Protein 4XJ6 (pdb70)

Foldseek 3Di:
DWACLLCQDPDPQHPCNLWADDPVLLVVVVVVVVLLVVLLQQLLQQLLVLLCCCVVVVDDLVRQLVSCCVGLLVLDDPVLSSVLSVLSNDQDPQQSVQSNPDTKDKDWFPCSRLPLFTCADDLLAATETEIEIERAHDADPVGGRRFLSNQQSSSVSSQSSVVVVDPQWDWDDDFQFIKIGRNVSRHIYTYWYWYDHNVHDLQRTWTATDDDDDGIDRGDSVLLVVVLVVLCVVLHVLLSSLLSQQVLLQSLVDVDDAQDSQQSSQLLSVQSVPDDDDSSRPLVSNLSCLQCSLVSLQQFAAGSPPSDPDGSHDHNVPDDPVSVVRSVSSNVLNVLSVCLLVPPDLQRSLVSNCSRNPPRNNDSVSIGND

Solvent-accessible surface area: 17268 Å² total; per-residue (Å²): 107,42,31,3,39,61,0,3,56,67,104,164,37,0,0,50,29,68,0,80,20,54,160,99,41,28,58,80,1,102,51,14,40,97,71,4,42,78,48,2,88,67,1,0,103,47,1,32,97,6,0,53,18,12,85,174,108,90,29,83,72,101,39,0,55,82,61,0,50,156,15,14,1,105,63,3,52,84,107,37,42,24,31,0,1,89,44,0,78,114,20,132,88,108,7,10,75,7,0,43,150,30,80,5,112,17,127,11,40,14,13,38,82,19,59,0,15,10,63,33,62,52,124,50,23,31,18,36,0,26,4,0,1,14,0,12,0,30,16,108,166,101,61,5,27,1,40,37,46,4,0,14,13,0,0,10,0,0,0,42,0,2,60,63,84,53,117,21,27,51,31,61,91,74,97,66,7,0,36,0,40,2,110,190,56,119,0,17,0,13,2,8,1,4,0,8,18,68,170,118,90,42,94,33,3,10,18,1,27,28,100,73,144,165,134,37,41,57,33,13,21,112,47,29,30,62,48,0,38,89,0,9,146,124,25,20,56,32,0,66,19,0,2,7,0,0,11,0,2,33,20,17,68,45,106,126,50,28,5,56,33,41,0,2,2,5,0,0,2,55,0,8,72,107,51,116,62,92,15,101,51,15,14,26,3,0,48,44,0,0,142,42,0,7,93,7,0,19,162,18,1,134,13,26,6,139,80,60,157,166,65,49,10,24,40,88,108,107,25,73,110,129,40,61,59,25,0,111,45,0,85,38,1,52,42,34,5,46,43,0,23,131,10,171,47,95,105,68,0,16,135,66,1,16,90,0,0,7,155,23,0,82,51,22,136,12,0,56,87,108

B-factor: mean 32.43, std 11.37, range [16.07, 142.04]

Radius of gyration: 23.49 Å; Cα contacts (8 Å, |Δi|>4): 632; chains: 1; bounding box: 48×55×63 Å

Nearest PDB structures (foldseek):
  4xj6-assembly1_A  TM=1.003E+00  e=3.738E-63  Escherichia coli
  4u0m-assembly1_A  TM=9.717E-01  e=1.106E-44  Vibrio cholerae O1 biovar El Tor str. N16961
  4u0m-assembly2_B  TM=9.708E-01  e=1.159E-44  Vibrio cholerae O1 biovar El Tor str. N16961
  4ty0-assembly2_B  TM=9.798E-01  e=1.308E-43  Vibrio cholerae O1 biovar El Tor str. N16961
  4xj5-assembly1_A  TM=9.800E-01  e=1.659E-43  Vibrio cholerae O1 biovar El Tor str. N16961

Organism: Escherichia coli (NCBI:txid562)

Secondary structure (DSSP, 8-state):
-EE-HHHHH-TTTSHHHHHSPPHHHHHHHHHHHHHHHHHHHHHHHHHHHHHHHHHHTT--HHHHHHHHTTTGGGGS-HHHHHHHHHHHHS--HHHHHHHHH---EEEEEGGGTTT-PPPP-STT--EEEEEEEEEEE-B-SSSBSS-HHHHHHHHHHHHHHHHHHSTTEEEEE-SS-EEEEEGGGTEEEEE-EEEEE----GGG-EEEPSSSS--EEE--HHHHHHHHHHHHHHH-THHHHHHHHHHHHHHHH-SS-SS-HHHHHHHHHHHHHHS---TT-HHHHHHHHHHHHHHHHHH-B--SSTT-SS-SB--GGG--HHHHHHHHHHHHHHHHHHHHHT-SSHHHHHHHHHHHH-S----GGG-EE-

InterPro domains:
  IPR047805 Cyclic GMP-AMP synthase [NF041078] (4-397)
  IPR048445 Cyclic GMP-AMP synthase DncV-like, nucleotidyltransferase domain [PF21654] (105-195)
  IPR048446 Cyclic GMP-AMP synthase, C-terminal domain [PF21713] (272-405)

Structure (mmCIF, N/CA/C/O backbone):
data_4XJ6
#
_entry.id   4XJ6
#
_cell.length_a   136.070
_cell.length_b   46.300
_cell.length_c   62.560
_cell.angle_alpha   90.00
_cell.angle_beta   110.61
_cell.angle_gamma   90.00
#
_symmetry.space_group_name_H-M   'C 1 2 1'
#
loop_
_entity.id
_entity.type
_entity.pdbx_description
1 polymer 'VC0179-like protein'
2 non-polymer 'MAGNESIUM ION'
3 non-polymer "3'-DEOXY-GUANOSINE-5'-TRIPHOSPHATE"
4 water water
#
loop_
_atom_site.group_PDB
_atom_site.id
_atom_site.type_symbol
_atom_site.label_atom_id
_atom_site.label_alt_id
_atom_site.label_comp_id
_atom_site.label_asym_id
_atom_site.label_entity_id
_atom_site.label_seq_id
_atom_site.pdbx_PDB_ins_code
_atom_site.Cartn_x
_atom_site.Cartn_y
_atom_site.Cartn_z
_atom_site.occupancy
_atom_site.B_iso_or_equiv
_atom_site.auth_seq_id
_atom_site.auth_comp_id
_atom_site.auth_asym_id
_atom_site.auth_atom_id
_atom_site.pdbx_PDB_model_num
ATOM 1 N N . PRO A 1 2 ? -11.092 -18.684 0.925 1.00 37.57 2 PRO A N 1
ATOM 2 C CA . PRO A 1 2 ? -10.001 -18.235 1.796 1.00 29.13 2 PRO A CA 1
ATOM 3 C C . PRO A 1 2 ? -10.319 -18.452 3.274 1.00 27.52 2 PRO A C 1
ATOM 4 O O . PRO A 1 2 ? -11.476 -18.671 3.638 1.00 27.12 2 PRO A O 1
ATOM 8 N N . TRP A 1 3 ? -9.294 -18.395 4.117 1.00 26.87 3 TRP A N 1
ATOM 9 C CA . TRP A 1 3 ? -9.466 -18.677 5.538 1.00 30.35 3 TRP A CA 1
ATOM 10 C C . TRP A 1 3 ? -9.792 -17.434 6.355 1.00 30.41 3 TRP A C 1
ATOM 11 O O . TRP A 1 3 ? -9.245 -16.358 6.121 1.00 25.27 3 TRP A O 1
ATOM 22 N N . ASP A 1 4 ? -10.690 -17.600 7.320 1.00 30.29 4 ASP A N 1
ATOM 23 C CA . ASP A 1 4 ? -11.005 -16.549 8.279 1.00 31.05 4 ASP A CA 1
ATOM 24 C C . ASP A 1 4 ? -10.178 -16.770 9.542 1.00 31.79 4 ASP A C 1
ATOM 25 O O . ASP A 1 4 ? -10.002 -17.905 9.984 1.00 34.04 4 ASP A O 1
ATOM 30 N N . PHE A 1 5 ? -9.661 -15.685 10.111 1.00 27.15 5 PHE A N 1
ATOM 31 C CA . PHE A 1 5 ? -8.767 -15.783 11.262 1.00 27.43 5 PHE A CA 1
ATOM 32 C C . PHE A 1 5 ? -9.331 -15.115 12.516 1.00 26.09 5 PHE A C 1
ATOM 33 O O . PHE A 1 5 ? -8.603 -14.899 13.484 1.00 25.65 5 PHE A O 1
ATOM 41 N N . ASN A 1 6 ? -10.623 -14.798 12.501 1.00 22.17 6 ASN A N 1
ATOM 42 C CA . ASN A 1 6 ? -11.263 -14.121 13.628 1.00 23.16 6 ASN A CA 1
ATOM 43 C C . ASN A 1 6 ? -11.159 -14.896 14.942 1.00 22.18 6 ASN A C 1
ATOM 44 O O . ASN A 1 6 ? -10.990 -14.304 16.011 1.00 22.69 6 ASN A O 1
ATOM 49 N N . ASN A 1 7 ? -11.259 -16.218 14.858 1.00 25.33 7 ASN A N 1
ATOM 50 C CA . ASN A 1 7 ? -11.117 -17.067 16.037 1.00 30.33 7 ASN A CA 1
ATOM 51 C C . ASN A 1 7 ? -9.653 -17.301 16.399 1.00 30.36 7 ASN A C 1
ATOM 52 O O . ASN A 1 7 ? -9.322 -17.475 17.571 1.00 32.97 7 ASN A O 1
ATOM 57 N N . TYR A 1 8 ? -8.785 -17.310 15.391 1.00 29.20 8 TYR A N 1
ATOM 58 C CA . TYR A 1 8 ? -7.346 -17.356 15.621 1.00 24.84 8 TYR A CA 1
ATOM 59 C C . TYR A 1 8 ? -6.950 -16.186 16.508 1.00 21.98 8 TYR A C 1
ATOM 60 O O . TYR A 1 8 ? -6.161 -16.332 17.440 1.00 28.70 8 TYR A O 1
ATOM 69 N N . TYR A 1 9 ? -7.528 -15.026 16.216 1.00 21.16 9 TYR A N 1
ATOM 70 C CA . TYR A 1 9 ? -7.200 -13.794 16.922 1.00 22.80 9 TYR A CA 1
ATOM 71 C C . TYR A 1 9 ? -7.828 -13.695 18.314 1.00 26.47 9 TYR A C 1
ATOM 72 O O . TYR A 1 9 ? -7.154 -13.326 19.279 1.00 28.25 9 TYR A O 1
ATOM 81 N N . SER A 1 10 ? -9.112 -14.024 18.419 1.00 27.22 10 SER A N 1
ATOM 82 C CA . SER A 1 10 ? -9.899 -13.613 19.579 1.00 28.97 10 SER A CA 1
ATOM 83 C C . SER A 1 10 ? -10.542 -14.725 20.409 1.00 31.41 10 SER A C 1
ATOM 84 O O . SER A 1 10 ? -11.242 -14.429 21.377 1.00 35.17 10 SER A O 1
ATOM 87 N N . HIS A 1 11 ? -10.327 -15.986 20.047 1.00 33.31 11 HIS A N 1
ATOM 88 C CA . HIS A 1 11 ? -10.957 -17.077 20.789 1.00 39.66 11 HIS A CA 1
ATOM 89 C C . HIS A 1 11 ? -10.409 -17.148 22.211 1.00 46.71 11 HIS A C 1
ATOM 90 O O . HIS A 1 11 ? -9.212 -16.972 22.429 1.00 47.19 11 HIS A O 1
ATOM 97 N N . ASN A 1 12 ? -11.288 -17.392 23.177 1.00 51.41 12 ASN A N 1
ATOM 98 C CA . ASN A 1 12 ? -10.871 -17.459 24.571 1.00 56.28 12 ASN A CA 1
ATOM 99 C C . ASN A 1 12 ? -9.912 -18.617 24.834 1.00 54.55 12 ASN A C 1
ATOM 100 O O . ASN A 1 12 ? -9.991 -19.662 24.188 1.00 57.78 12 ASN A O 1
ATOM 105 N N . MET A 1 13 ? -8.990 -18.395 25.767 1.00 49.12 13 MET A N 1
ATOM 106 C CA . MET A 1 13 ? -8.025 -19.400 26.225 1.00 48.59 13 MET A CA 1
ATOM 107 C C . MET A 1 13 ? -7.013 -19.860 25.167 1.00 42.93 13 MET A C 1
ATOM 108 O O . MET A 1 13 ? -5.828 -19.992 25.474 1.00 48.17 13 MET A O 1
ATOM 113 N N . ASP A 1 14 ? -7.453 -20.100 23.935 1.00 31.11 14 ASP A N 1
ATOM 114 C CA . ASP A 1 14 ? -6.537 -20.618 22.918 1.00 33.19 14 ASP A CA 1
ATOM 115 C C . ASP A 1 14 ? -6.256 -19.652 21.765 1.00 28.42 14 ASP A C 1
ATOM 116 O O . ASP A 1 14 ? -5.377 -19.909 20.942 1.00 31.42 14 ASP A O 1
ATOM 121 N N . GLY A 1 15 ? -6.994 -18.548 21.704 1.00 24.71 15 GLY A N 1
ATOM 122 C CA . GLY A 1 15 ? -6.768 -17.544 20.677 1.00 25.73 15 GLY A CA 1
ATOM 123 C C . GLY A 1 15 ? -5.576 -16.655 20.985 1.00 27.40 15 GLY A C 1
ATOM 124 O O . GLY A 1 15 ? -4.967 -16.770 22.048 1.00 26.94 15 GLY A O 1
ATOM 125 N N . LEU A 1 16 ? -5.248 -15.758 20.059 1.00 27.10 16 LEU A N 1
ATOM 126 C CA . LEU A 1 16 ? -4.062 -14.914 20.191 1.00 23.70 16 LEU A CA 1
ATOM 127 C C . LEU A 1 16 ? -4.162 -13.927 21.354 1.00 21.64 16 LEU A C 1
ATOM 128 O O . LEU A 1 16 ? -3.182 -13.696 22.063 1.00 23.16 16 LEU A O 1
ATOM 133 N N . ILE A 1 17 ? -5.345 -13.352 21.550 1.00 22.66 17 ILE A N 1
ATOM 134 C CA . ILE A 1 17 ? -5.562 -12.415 22.646 1.00 24.62 17 ILE A CA 1
ATOM 135 C C . ILE A 1 17 ? -5.357 -13.112 23.992 1.00 28.07 17 ILE A C 1
ATOM 136 O O . ILE A 1 17 ? -4.874 -12.511 24.952 1.00 29.75 17 ILE A O 1
ATOM 141 N N . SER A 1 18 ? -5.700 -14.392 24.047 1.00 27.39 18 SER A N 1
ATOM 142 C CA . SER A 1 18 ? -5.537 -15.171 25.263 1.00 27.78 18 SER A CA 1
ATOM 143 C C . SER A 1 18 ? -4.069 -15.475 25.533 1.00 27.11 18 SER A C 1
ATOM 144 O O . SER A 1 18 ? -3.646 -15.566 26.686 1.00 29.21 18 SER A O 1
ATOM 147 N N . LYS A 1 19 ? -3.299 -15.636 24.462 1.00 24.42 19 LYS A N 1
ATOM 148 C CA . LYS A 1 19 ? -1.868 -15.879 24.578 1.00 20.00 19 LYS A CA 1
ATOM 149 C C . LYS A 1 19 ? -1.133 -14.607 24.976 1.00 19.03 19 LYS A C 1
ATOM 150 O O . LYS A 1 19 ? -0.064 -14.661 25.579 1.00 31.06 19 LYS A O 1
ATOM 156 N N . LEU A 1 20 ? -1.712 -13.462 24.630 1.00 20.32 20 LEU A N 1
ATOM 157 C CA . LEU A 1 20 ? -1.073 -12.177 24.883 1.00 24.46 20 LEU A CA 1
ATOM 158 C C . LEU A 1 20 ? -1.450 -11.596 26.243 1.00 27.58 20 LEU A C 1
ATOM 159 O O . LEU A 1 20 ? -0.581 -11.166 27.003 1.00 27.47 20 LEU A O 1
ATOM 164 N N . LYS A 1 21 ? -2.744 -11.576 26.545 1.00 29.56 21 LYS A N 1
ATOM 165 C CA . LYS A 1 21 ? -3.220 -10.917 27.752 1.00 26.75 21 LYS A CA 1
ATOM 166 C C . LYS A 1 21 ? -2.909 -11.714 29.014 1.00 26.50 21 LYS A C 1
ATOM 167 O O . LYS A 1 21 ? -3.037 -12.938 29.046 1.00 25.85 21 LYS A O 1
ATOM 173 N N . LEU A 1 22 ? -2.507 -10.996 30.057 1.00 24.93 22 LEU A N 1
ATOM 174 C CA . LEU A 1 22 ? -2.194 -11.592 31.350 1.00 26.25 22 LEU A CA 1
ATOM 175 C C . LEU A 1 22 ? -3.462 -11.976 32.104 1.00 28.67 22 LEU A C 1
ATOM 176 O O . LEU A 1 22 ? -4.497 -11.326 31.966 1.00 25.13 22 LEU A O 1
ATOM 181 N N . SER A 1 23 ? -3.380 -13.034 32.903 1.00 24.29 23 SER A N 1
ATOM 182 C CA . SER A 1 23 ? -4.481 -13.391 33.786 1.00 29.75 23 SER A CA 1
ATOM 183 C C . SER A 1 23 ? -4.421 -12.519 35.036 1.00 32.48 23 SER A C 1
ATOM 184 O O . SER A 1 23 ? -3.453 -11.781 35.236 1.00 29.26 23 SER A O 1
ATOM 187 N N . LYS A 1 24 ? -5.450 -12.600 35.874 1.00 31.36 24 LYS A N 1
ATOM 188 C CA . LYS A 1 24 ? -5.476 -11.813 37.102 1.00 34.27 24 LYS A CA 1
ATOM 189 C C . LYS A 1 24 ? -4.327 -12.215 38.016 1.00 35.82 24 LYS A C 1
ATOM 190 O O . LYS A 1 24 ? -3.743 -11.373 38.695 1.00 36.50 24 LYS A O 1
ATOM 196 N N . THR A 1 25 ? -4.010 -13.507 38.026 1.00 33.81 25 THR A N 1
ATOM 197 C CA . THR A 1 25 ? -2.905 -14.027 38.823 1.00 34.06 25 THR A CA 1
ATOM 198 C C . THR A 1 25 ? -1.582 -13.388 38.421 1.00 31.95 25 THR A C 1
ATOM 199 O O . THR A 1 25 ? -0.812 -12.939 39.268 1.00 33.80 25 THR A O 1
ATOM 203 N N . GLU A 1 26 ? -1.331 -13.355 37.117 1.00 33.95 26 GLU A N 1
ATOM 204 C CA . GLU A 1 26 ? -0.111 -12.770 36.572 1.00 33.68 26 GLU A CA 1
ATOM 205 C C . GLU A 1 26 ? -0.036 -11.273 36.845 1.00 35.28 26 GLU A C 1
ATOM 206 O O . GLU A 1 26 ? 1.024 -10.746 37.184 1.00 35.01 26 GLU A O 1
ATOM 212 N N . SER A 1 27 ? -1.167 -10.592 36.690 1.00 34.82 27 SER A N 1
ATOM 213 C CA . SER A 1 27 ? -1.236 -9.161 36.948 1.00 34.57 27 SER A CA 1
ATOM 214 C C . SER A 1 27 ? -0.932 -8.863 38.412 1.00 31.10 27 SER A C 1
ATOM 215 O O . SER A 1 27 ? -0.173 -7.941 38.719 1.00 24.46 27 SER A O 1
ATOM 218 N N . ASP A 1 28 ? -1.522 -9.652 39.307 1.00 27.66 28 ASP A N 1
ATOM 219 C CA . ASP A 1 28 ? -1.286 -9.504 40.740 1.00 29.31 28 ASP A CA 1
ATOM 220 C C . ASP A 1 28 ? 0.182 -9.706 41.080 1.00 28.43 28 ASP A C 1
ATOM 221 O O . ASP A 1 28 ? 0.698 -9.101 42.019 1.00 33.11 28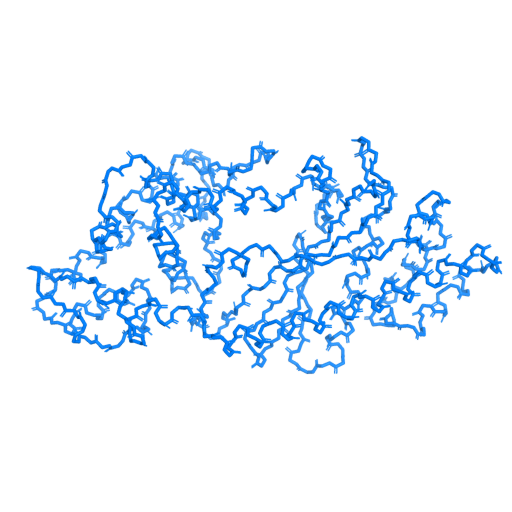 ASP A O 1
ATOM 226 N N . LYS A 1 29 ? 0.848 -10.568 40.319 1.00 32.42 29 LYS A N 1
ATOM 227 C CA . LYS A 1 29 ? 2.271 -10.798 40.514 1.00 33.76 29 LYS A CA 1
ATOM 228 C C . LYS A 1 29 ? 3.067 -9.548 40.158 1.00 32.07 29 LYS A C 1
ATOM 229 O O . LYS A 1 29 ? 3.985 -9.161 40.882 1.00 30.27 29 LYS A O 1
ATOM 235 N N . LEU A 1 30 ? 2.705 -8.915 39.045 1.00 32.03 30 LEU A N 1
ATOM 236 C CA . LEU A 1 30 ? 3.369 -7.691 38.612 1.00 33.37 30 LEU A CA 1
ATOM 237 C C . LEU A 1 30 ? 3.135 -6.554 39.596 1.00 28.92 30 LEU A C 1
ATOM 238 O O . LEU A 1 30 ? 4.026 -5.741 39.841 1.00 30.51 30 LEU A O 1
ATOM 243 N N . LYS A 1 31 ? 1.929 -6.501 40.151 1.00 26.40 31 LYS A N 1
ATOM 244 C CA . LYS A 1 31 ? 1.592 -5.501 41.158 1.00 27.73 31 LYS A CA 1
ATOM 245 C C . LYS A 1 31 ? 2.441 -5.693 42.408 1.00 30.39 31 LYS A C 1
ATOM 246 O O . LYS A 1 31 ? 2.929 -4.724 42.994 1.00 26.64 31 LYS A O 1
ATOM 252 N N . ALA A 1 32 ? 2.608 -6.950 42.808 1.00 28.97 32 ALA A N 1
ATOM 253 C CA . ALA A 1 32 ? 3.413 -7.294 43.973 1.00 32.18 32 ALA A CA 1
ATOM 254 C C . ALA A 1 32 ? 4.872 -6.920 43.746 1.00 32.13 32 ALA A C 1
ATOM 255 O O . ALA A 1 32 ? 5.540 -6.417 44.645 1.00 36.83 32 ALA A O 1
ATOM 257 N N . LEU A 1 33 ? 5.354 -7.163 42.532 1.00 24.01 33 LEU A N 1
ATOM 258 C CA . LEU A 1 33 ? 6.712 -6.789 42.154 1.00 28.96 33 LEU A CA 1
ATOM 259 C C . LEU A 1 33 ? 6.874 -5.270 42.163 1.00 33.23 33 LEU A C 1
ATOM 260 O O . LEU A 1 33 ? 7.890 -4.745 42.627 1.00 30.79 33 LEU A O 1
ATOM 265 N N . ARG A 1 34 ? 5.865 -4.572 41.649 1.00 35.58 34 ARG A N 1
ATOM 266 C CA . ARG A 1 34 ? 5.861 -3.114 41.624 1.00 31.04 34 ARG A CA 1
ATOM 267 C C . ARG A 1 34 ? 5.860 -2.545 43.037 1.00 30.06 34 ARG A C 1
ATOM 268 O O . ARG A 1 34 ? 6.524 -1.546 43.316 1.00 32.20 34 ARG A O 1
ATOM 276 N N . GLN A 1 35 ? 5.113 -3.194 43.925 1.00 25.68 35 GLN A N 1
ATOM 277 C CA . GLN A 1 35 ? 4.994 -2.741 45.304 1.00 28.12 35 GLN A CA 1
ATOM 278 C C . GLN A 1 35 ? 6.330 -2.817 46.032 1.00 28.01 35 GLN A C 1
ATOM 279 O O . GLN A 1 35 ? 6.652 -1.950 46.844 1.00 27.39 35 GLN A O 1
ATOM 285 N N . ILE A 1 36 ? 7.098 -3.862 45.742 1.00 27.34 36 ILE A N 1
ATOM 286 C CA . ILE A 1 36 ? 8.436 -4.018 46.302 1.00 26.91 36 ILE A CA 1
ATOM 287 C C . ILE A 1 36 ? 9.331 -2.826 45.957 1.00 26.98 36 ILE A C 1
ATOM 288 O O . ILE A 1 36 ? 10.059 -2.312 46.807 1.00 26.50 36 ILE A O 1
ATOM 293 N N . VAL A 1 37 ? 9.262 -2.386 44.705 1.00 29.00 37 VAL A N 1
ATOM 294 C CA . VAL A 1 37 ? 10.069 -1.266 44.234 1.00 25.24 37 VAL A CA 1
ATOM 295 C C . VAL A 1 37 ? 9.584 0.051 44.827 1.00 25.14 37 VAL A C 1
ATOM 296 O O . VAL A 1 37 ? 10.385 0.913 45.191 1.00 26.20 37 VAL A O 1
ATOM 300 N N . ARG A 1 38 ? 8.266 0.194 44.934 1.00 26.01 38 ARG A N 1
ATOM 301 C CA . ARG A 1 38 ? 7.667 1.399 45.498 1.00 28.64 38 ARG A CA 1
ATOM 302 C C . ARG A 1 38 ? 8.052 1.575 46.964 1.00 29.41 38 ARG A C 1
ATOM 303 O O . ARG A 1 38 ? 8.458 2.662 47.382 1.00 28.03 38 ARG A O 1
ATOM 311 N N . GLU A 1 39 ? 7.924 0.500 47.736 1.00 28.85 39 GLU A N 1
ATOM 312 C CA . GLU A 1 39 ? 8.223 0.532 49.164 1.00 32.07 39 GLU A CA 1
ATOM 313 C C . GLU A 1 39 ? 9.692 0.833 49.430 1.00 24.60 39 GLU A C 1
ATOM 314 O O . GLU A 1 39 ? 10.027 1.550 50.371 1.00 29.00 39 GLU A O 1
ATOM 320 N N . ARG A 1 40 ? 10.564 0.286 48.591 1.00 24.18 40 ARG A N 1
ATOM 321 C CA . ARG A 1 40 ? 11.996 0.523 48.719 1.00 25.99 40 ARG A CA 1
ATOM 322 C C . ARG A 1 40 ? 12.349 1.974 48.400 1.00 29.99 40 ARG A C 1
ATOM 323 O O . ARG A 1 40 ? 13.164 2.589 49.087 1.00 29.02 40 ARG A O 1
ATOM 331 N N . THR A 1 41 ? 11.731 2.518 47.357 1.00 31.97 41 THR A N 1
ATOM 332 C CA . THR A 1 41 ? 11.953 3.909 46.980 1.00 19.86 41 THR A CA 1
ATOM 333 C C . THR A 1 41 ? 11.414 4.852 48.047 1.00 21.23 41 THR A C 1
ATOM 334 O O . THR A 1 41 ? 11.999 5.898 48.319 1.00 30.14 41 THR A O 1
ATOM 338 N N . ARG A 1 42 ? 10.293 4.472 48.652 1.00 23.36 42 ARG A N 1
ATOM 339 C CA . ARG A 1 42 ? 9.747 5.220 49.778 1.00 29.82 42 ARG A CA 1
ATOM 340 C C . ARG A 1 42 ? 10.748 5.257 50.925 1.00 32.61 42 ARG A C 1
ATOM 341 O O . ARG A 1 42 ? 11.011 6.313 51.503 1.00 35.99 42 ARG A O 1
ATOM 349 N N . ASP A 1 43 ? 11.297 4.090 51.248 1.00 29.08 43 ASP A N 1
ATOM 350 C CA . ASP A 1 43 ? 12.316 3.966 52.282 1.00 28.27 43 ASP A CA 1
ATOM 351 C C . ASP A 1 43 ? 13.522 4.855 51.997 1.00 30.22 43 ASP A C 1
ATOM 352 O O . ASP A 1 43 ? 13.963 5.611 52.862 1.00 31.78 43 ASP A O 1
ATOM 357 N N . VAL A 1 44 ? 14.047 4.757 50.779 1.00 27.65 44 VAL A N 1
ATOM 358 C CA . VAL A 1 44 ? 15.216 5.532 50.369 1.00 24.54 44 VAL A CA 1
ATOM 359 C C . VAL A 1 44 ? 14.971 7.031 50.514 1.00 23.72 44 VAL A C 1
ATOM 360 O O . VAL A 1 44 ? 15.800 7.760 51.062 1.00 25.12 44 VAL A O 1
ATOM 364 N N . PHE A 1 45 ? 13.822 7.483 50.024 1.00 21.61 45 PHE A N 1
ATOM 365 C CA . PHE A 1 45 ? 13.442 8.885 50.131 1.00 36.47 45 PHE A CA 1
ATOM 366 C C . PHE A 1 45 ? 13.298 9.305 51.590 1.00 31.49 45 PHE A C 1
ATOM 367 O O . PHE A 1 45 ? 13.709 10.401 51.964 1.00 28.29 45 PHE A O 1
ATOM 375 N N . GLN A 1 46 ? 12.719 8.430 52.410 1.00 25.10 46 GLN A N 1
ATOM 376 C CA . GLN A 1 46 ? 12.568 8.703 53.836 1.00 36.30 46 GLN A CA 1
ATOM 377 C C . GLN A 1 46 ? 13.924 8.811 54.523 1.00 31.26 46 GLN A C 1
ATOM 378 O O . GLN A 1 46 ? 14.161 9.728 55.311 1.00 31.05 46 GLN A O 1
ATOM 384 N N . GLU A 1 47 ? 14.807 7.863 54.220 1.00 28.41 47 GLU A N 1
ATOM 385 C CA . GLU A 1 47 ? 16.157 7.856 54.774 1.00 26.03 47 GLU A CA 1
ATOM 386 C C . GLU A 1 47 ? 16.916 9.115 54.377 1.00 24.95 47 GLU A C 1
ATOM 387 O O . GLU A 1 47 ? 17.626 9.708 55.190 1.00 24.91 47 GLU A O 1
ATOM 393 N N . ALA A 1 48 ? 16.756 9.518 53.120 1.00 23.37 48 ALA A N 1
ATOM 394 C CA . ALA A 1 48 ? 17.402 10.720 52.611 1.00 25.06 48 ALA A CA 1
ATOM 395 C C . ALA A 1 48 ? 16.818 11.969 53.261 1.00 27.22 48 ALA A C 1
ATOM 396 O O . ALA A 1 48 ? 17.548 12.901 53.597 1.00 29.45 48 ALA A O 1
ATOM 398 N N . ARG A 1 49 ? 15.499 11.974 53.439 1.00 26.97 49 ARG A N 1
ATOM 399 C CA . ARG A 1 49 ? 14.803 13.098 54.060 1.00 32.26 49 ARG A CA 1
ATOM 400 C C . ARG A 1 49 ? 15.264 13.311 55.494 1.00 31.57 49 ARG A C 1
ATOM 401 O O . ARG A 1 49 ? 15.468 14.446 55.924 1.00 31.15 49 ARG A O 1
ATOM 409 N N . GLN A 1 50 ? 15.429 12.213 56.223 1.00 33.26 50 GLN A N 1
ATOM 410 C CA . GLN A 1 50 ? 15.885 12.263 57.607 1.00 35.84 50 GLN A CA 1
ATOM 411 C C . GLN A 1 50 ? 17.253 12.927 57.720 1.00 33.09 50 GLN A C 1
ATOM 412 O O . GLN A 1 50 ? 17.477 13.762 58.596 1.00 38.21 50 GLN A O 1
ATOM 418 N N . VAL A 1 51 ? 18.162 12.548 56.827 1.00 26.17 51 VAL A N 1
ATOM 419 C CA . VAL A 1 51 ? 19.498 13.128 56.800 1.00 25.34 51 VAL A CA 1
ATOM 420 C C . VAL A 1 51 ? 19.408 14.589 56.366 1.00 31.87 51 VAL A C 1
ATOM 421 O O . VAL A 1 51 ? 20.114 15.445 56.898 1.00 34.10 51 VAL A O 1
ATOM 425 N N . ALA A 1 52 ? 18.517 14.865 55.417 1.00 30.22 52 ALA A N 1
ATOM 426 C CA . ALA A 1 52 ? 18.261 16.228 54.964 1.00 30.46 52 ALA A CA 1
ATOM 427 C C . ALA A 1 52 ? 17.775 17.097 56.120 1.00 31.44 52 ALA A C 1
ATOM 428 O O . ALA A 1 52 ? 18.112 18.276 56.207 1.00 34.02 52 ALA A O 1
ATOM 430 N N . ILE A 1 53 ? 16.981 16.503 57.006 1.00 31.70 53 ILE A N 1
ATOM 431 C CA . ILE A 1 53 ? 16.534 17.191 58.210 1.00 36.72 53 ILE A CA 1
ATOM 432 C C . ILE A 1 53 ? 17.718 17.473 59.125 1.00 36.44 53 ILE A C 1
ATOM 433 O O . ILE A 1 53 ? 17.947 18.612 59.528 1.00 36.96 53 ILE A O 1
ATOM 438 N N . ASP A 1 54 ? 18.474 16.422 59.430 1.00 36.52 54 ASP A N 1
ATOM 439 C CA . ASP A 1 54 ? 19.594 16.501 60.363 1.00 35.29 54 ASP A CA 1
ATOM 440 C C . ASP A 1 54 ? 20.671 17.494 59.930 1.00 40.00 54 ASP A C 1
ATOM 441 O O . ASP A 1 54 ? 21.368 18.057 60.776 1.00 44.72 54 ASP A O 1
ATOM 446 N N . VAL A 1 55 ? 20.807 17.698 58.620 1.00 35.00 55 VAL A N 1
ATOM 447 C CA . VAL A 1 55 ? 21.796 18.626 58.075 1.00 35.97 55 VAL A CA 1
ATOM 448 C C . VAL A 1 55 ? 21.634 20.026 58.655 1.00 39.80 55 VAL A C 1
ATOM 449 O O . VAL A 1 55 ? 22.560 20.565 59.257 1.00 41.37 55 VAL A O 1
ATOM 453 N N . ARG A 1 56 ? 20.451 20.607 58.482 1.00 46.05 56 ARG A N 1
ATOM 454 C CA . ARG A 1 56 ? 20.202 21.957 58.967 1.00 53.13 56 ARG A CA 1
ATOM 455 C C . ARG A 1 56 ? 19.855 21.943 60.450 1.00 58.06 56 ARG A C 1
ATOM 456 O O . ARG A 1 56 ? 20.059 22.931 61.154 1.00 62.90 56 ARG A O 1
ATOM 464 N N . ARG A 1 57 ? 19.337 20.816 60.921 1.00 57.22 57 ARG A N 1
ATOM 465 C CA . ARG A 1 57 ? 18.934 20.695 62.314 1.00 57.42 57 ARG A CA 1
ATOM 466 C C . ARG A 1 57 ? 20.146 20.605 63.235 1.00 59.00 57 ARG A C 1
ATOM 467 O O . ARG A 1 57 ? 20.224 21.310 64.240 1.00 64.28 57 ARG A O 1
ATOM 475 N N . GLN A 1 58 ? 21.097 19.746 62.882 1.00 54.66 58 GLN A N 1
ATOM 476 C CA . GLN A 1 58 ? 22.235 19.472 63.753 1.00 48.14 58 GLN A CA 1
ATOM 477 C C . GLN A 1 58 ? 23.546 20.065 63.235 1.00 47.11 58 GLN A C 1
ATOM 478 O O . GLN A 1 58 ? 24.620 19.736 63.742 1.00 48.77 58 GLN A O 1
ATOM 484 N N . ALA A 1 59 ? 23.449 20.937 62.232 1.00 49.44 59 ALA A N 1
ATOM 485 C CA . ALA A 1 59 ? 24.609 21.628 61.660 1.00 48.93 59 ALA A CA 1
ATOM 486 C C . ALA A 1 59 ? 25.721 20.655 61.270 1.00 49.10 59 ALA A C 1
ATOM 487 O O . ALA A 1 59 ? 26.896 20.890 61.559 1.00 47.64 59 ALA A O 1
ATOM 489 N N . LEU A 1 60 ? 25.334 19.570 60.607 1.00 48.46 60 LEU A N 1
ATOM 490 C CA . LEU A 1 60 ? 26.251 18.486 60.275 1.00 42.37 60 LEU A CA 1
ATOM 491 C C . LEU A 1 60 ? 27.365 18.915 59.333 1.00 39.57 60 LEU A C 1
ATOM 492 O O . LEU A 1 60 ? 27.193 19.821 58.519 1.00 37.85 60 LEU A O 1
ATOM 497 N N . THR A 1 61 ? 28.508 18.249 59.452 1.00 36.71 61 THR A N 1
ATOM 498 C CA . THR A 1 61 ? 29.582 18.392 58.481 1.00 33.96 61 THR A CA 1
ATOM 499 C C . THR A 1 61 ? 29.245 17.546 57.261 1.00 31.33 61 THR A C 1
ATOM 500 O O . THR A 1 61 ? 28.338 16.713 57.312 1.00 29.47 61 THR A O 1
ATOM 504 N N . LEU A 1 62 ? 29.965 17.762 56.166 1.00 31.57 62 LEU A N 1
ATOM 505 C CA . LEU A 1 62 ? 29.766 16.966 54.963 1.00 29.30 62 LEU A CA 1
ATOM 506 C C . LEU A 1 62 ? 30.111 15.510 55.238 1.00 30.54 62 LEU A C 1
ATOM 507 O O . LEU A 1 62 ? 29.436 14.597 54.760 1.00 34.08 62 LEU A O 1
ATOM 512 N N . GLU A 1 63 ? 31.164 15.306 56.022 1.00 27.81 63 GLU A N 1
ATOM 513 C CA . GLU A 1 63 ? 31.598 13.967 56.397 1.00 29.70 63 GLU A CA 1
ATOM 514 C C . GLU A 1 63 ? 30.535 13.253 57.221 1.00 29.31 63 GLU A C 1
ATOM 515 O O . GLU A 1 63 ? 30.274 12.072 57.010 1.00 34.93 63 GLU A O 1
ATOM 521 N N . SER A 1 64 ? 29.921 13.977 58.153 1.00 28.19 64 SER A N 1
ATOM 522 C CA . SER A 1 64 ? 28.858 13.417 58.982 1.00 29.95 64 SER A CA 1
ATOM 523 C C . SER A 1 64 ? 27.659 13.013 58.126 1.00 27.55 64 SER A C 1
ATOM 524 O O . SER A 1 64 ? 26.972 12.036 58.425 1.00 26.25 64 SER A O 1
ATOM 527 N N . VAL A 1 65 ? 27.424 13.767 57.055 1.00 27.51 65 VAL A N 1
ATOM 528 C CA . VAL A 1 65 ? 26.355 13.459 56.110 1.00 28.00 65 VAL A CA 1
ATOM 529 C C . VAL A 1 65 ? 26.636 12.154 55.369 1.00 27.21 65 VAL A C 1
ATOM 530 O O . VAL A 1 65 ? 25.767 11.287 55.274 1.00 24.69 65 VAL A O 1
ATOM 534 N N . ARG A 1 66 ? 27.854 12.023 54.851 1.00 30.55 66 ARG A N 1
ATOM 535 C CA . ARG A 1 66 ? 28.243 10.843 54.086 1.00 36.54 66 ARG A CA 1
ATOM 536 C C . ARG A 1 66 ? 28.192 9.583 54.944 1.00 33.95 66 ARG A C 1
ATOM 537 O O . ARG A 1 66 ? 27.767 8.522 54.481 1.00 30.28 66 ARG A O 1
ATOM 545 N N . LEU A 1 67 ? 28.627 9.709 56.194 1.00 34.36 67 LEU A N 1
ATOM 546 C CA . LEU A 1 67 ? 28.667 8.582 57.117 1.00 33.83 67 LEU A CA 1
ATOM 547 C C . LEU A 1 67 ? 27.262 8.136 57.512 1.00 32.81 67 LEU A C 1
ATOM 548 O O . LEU A 1 67 ? 27.021 6.949 57.728 1.00 35.18 67 LEU A O 1
ATOM 553 N N . LYS A 1 68 ? 26.341 9.089 57.610 1.00 31.65 68 LYS A N 1
ATOM 554 C CA . LYS A 1 68 ? 24.940 8.772 57.870 1.00 33.34 68 LYS A CA 1
ATOM 555 C C . LYS A 1 68 ? 24.316 8.048 56.683 1.00 32.75 68 LYS A C 1
ATOM 556 O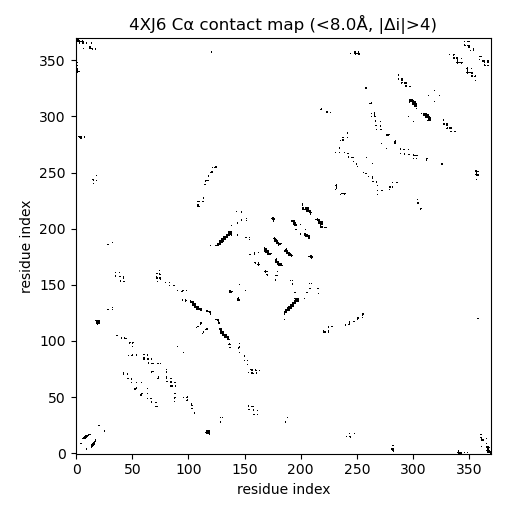 O . LYS A 1 68 ? 23.583 7.072 56.851 1.00 32.47 68 LYS A O 1
ATOM 562 N N . LEU A 1 69 ? 24.611 8.538 55.483 1.00 33.02 69 LEU A N 1
ATOM 563 C CA . LEU A 1 69 ? 24.089 7.947 54.256 1.00 30.38 69 LEU A CA 1
ATOM 564 C C . LEU A 1 69 ? 24.618 6.528 54.055 1.00 34.25 69 LEU A C 1
ATOM 565 O O . LEU A 1 69 ? 23.946 5.683 53.462 1.00 31.87 69 LEU A O 1
ATOM 570 N N . GLU A 1 70 ? 25.820 6.269 54.563 1.00 38.86 70 GLU A N 1
ATOM 571 C CA . GLU A 1 70 ? 26.424 4.944 54.466 1.00 42.68 70 GLU A CA 1
ATOM 572 C C . GLU A 1 70 ? 25.905 4.012 55.554 1.00 40.60 70 GLU A C 1
ATOM 573 O O . GLU A 1 70 ? 26.463 2.941 55.786 1.00 51.89 70 GLU A O 1
ATOM 579 N N . LYS A 1 71 ? 24.844 4.436 56.231 1.00 34.99 71 LYS A N 1
ATOM 580 C CA . LYS A 1 71 ? 24.115 3.567 57.143 1.00 34.64 71 LYS A CA 1
ATOM 581 C C . LYS A 1 71 ? 22.751 3.260 56.544 1.00 31.74 71 LYS A C 1
ATOM 582 O O . LYS A 1 71 ? 21.969 2.491 57.104 1.00 32.15 71 LYS A O 1
ATOM 588 N N . THR A 1 72 ? 22.479 3.870 55.394 1.00 32.38 72 THR A N 1
ATOM 589 C CA . THR A 1 72 ? 21.217 3.679 54.693 1.00 29.82 72 THR A CA 1
ATOM 590 C C . THR A 1 72 ? 21.413 2.865 53.415 1.00 29.83 72 THR A C 1
ATOM 591 O O . THR A 1 72 ? 22.467 2.266 53.206 1.00 30.14 72 THR A O 1
ATOM 595 N N . ASN A 1 73 ? 20.395 2.856 52.557 1.00 22.26 73 ASN A N 1
ATOM 596 C CA . ASN A 1 73 ? 20.466 2.135 51.288 1.00 26.68 73 ASN A CA 1
ATOM 597 C C . ASN A 1 73 ? 21.464 2.757 50.317 1.00 27.45 73 ASN A C 1
ATOM 598 O O . ASN A 1 73 ? 21.835 2.139 49.319 1.00 23.49 73 ASN A O 1
ATOM 603 N N . VAL A 1 74 ? 21.887 3.983 50.615 1.00 26.91 74 VAL A N 1
ATOM 604 C CA . VAL A 1 74 ? 22.877 4.697 49.811 1.00 26.74 74 VAL A CA 1
ATOM 605 C C . VAL A 1 74 ? 24.209 3.941 49.809 1.00 25.36 74 VAL A C 1
ATOM 606 O O . VAL A 1 74 ? 25.060 4.161 48.949 1.00 29.50 74 VAL A O 1
ATOM 610 N N . ARG A 1 75 ? 24.366 3.040 50.777 1.00 24.60 75 ARG A N 1
ATOM 611 C CA . ARG A 1 75 ? 25.482 2.093 50.821 1.00 32.84 75 ARG A CA 1
ATOM 612 C C . ARG A 1 75 ? 25.804 1.463 49.466 1.00 30.58 75 ARG A C 1
ATOM 613 O O . ARG A 1 75 ? 26.967 1.231 49.142 1.00 32.87 75 ARG A O 1
ATOM 621 N N . TYR A 1 76 ? 24.762 1.191 48.6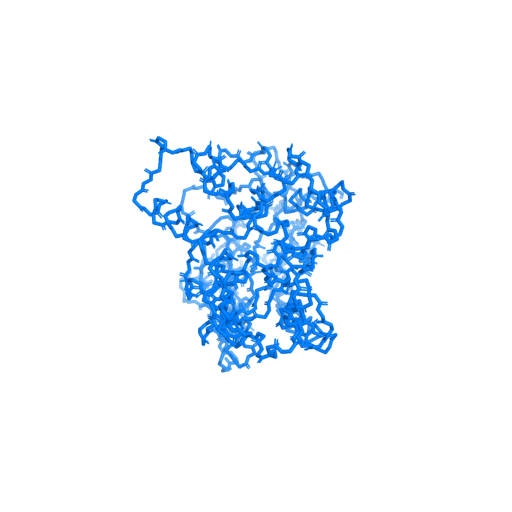83 1.00 25.14 76 TYR A N 1
ATOM 622 C CA . TYR A 1 76 ? 24.884 0.364 47.485 1.00 27.51 76 TYR A CA 1
ATOM 623 C C . TYR A 1 76 ? 25.252 1.149 46.225 1.00 28.17 76 TYR A C 1
ATOM 624 O O . TYR A 1 76 ? 25.479 0.559 45.166 1.00 26.29 76 TYR A O 1
ATOM 633 N N . LEU A 1 77 ? 25.309 2.472 46.335 1.00 27.25 77 LEU A N 1
ATOM 634 C CA . LEU A 1 77 ? 25.855 3.287 45.257 1.00 26.27 77 LEU A CA 1
ATOM 635 C C . LEU A 1 77 ? 27.375 3.147 45.250 1.00 27.58 77 LEU A C 1
ATOM 636 O O . LEU A 1 77 ? 27.966 2.728 46.245 1.00 25.62 77 LEU A O 1
ATOM 641 N N . SER A 1 78 ? 28.006 3.494 44.133 1.00 30.18 78 SER A N 1
ATOM 642 C CA . SER A 1 78 ? 29.464 3.529 44.067 1.00 31.59 78 SER A CA 1
ATOM 643 C C . SER A 1 78 ? 29.969 4.656 44.973 1.00 28.53 78 SER A C 1
ATOM 644 O O . SER A 1 78 ? 29.192 5.539 45.335 1.00 32.23 78 SER A O 1
ATOM 647 N N . PRO A 1 79 ? 31.259 4.623 45.361 1.00 30.00 79 PRO A N 1
ATOM 648 C CA . PRO A 1 79 ? 31.809 5.665 46.242 1.00 30.49 79 PRO A CA 1
ATOM 649 C C . PRO A 1 79 ? 31.587 7.102 45.759 1.00 30.21 79 PRO A C 1
ATOM 650 O O . PRO A 1 79 ? 31.227 7.959 46.569 1.00 29.06 79 PRO A O 1
ATOM 654 N N . GLU A 1 80 ? 31.803 7.366 44.474 1.00 29.92 80 GLU A N 1
ATOM 655 C CA . GLU A 1 80 ? 31.605 8.711 43.944 1.00 32.70 80 GLU A CA 1
ATOM 656 C C . GLU A 1 80 ? 30.146 9.130 44.073 1.00 29.28 80 GLU A C 1
ATOM 657 O O . GLU A 1 80 ? 29.848 10.282 44.386 1.00 32.48 80 GLU A O 1
ATOM 663 N N . GLU A 1 81 ? 29.244 8.185 43.832 1.00 26.19 81 GLU A N 1
ATOM 664 C CA . GLU A 1 81 ? 27.811 8.447 43.906 1.00 24.15 81 GLU A CA 1
ATOM 665 C C . GLU A 1 81 ? 27.362 8.712 45.339 1.00 27.75 81 GLU A C 1
ATOM 666 O O . GLU A 1 81 ? 26.454 9.508 45.570 1.00 28.34 81 GLU A O 1
ATOM 672 N N . ARG A 1 82 ? 27.999 8.044 46.296 1.00 27.50 82 ARG A N 1
ATOM 673 C CA . ARG A 1 82 ? 27.701 8.273 47.706 1.00 25.63 82 ARG A CA 1
ATOM 674 C C . ARG A 1 82 ? 28.201 9.645 48.137 1.00 26.27 82 ARG A C 1
ATOM 675 O O . ARG A 1 82 ? 27.528 10.360 48.882 1.00 30.25 82 ARG A O 1
ATOM 683 N N . ALA A 1 83 ? 29.388 10.004 47.659 1.00 23.91 83 ALA A N 1
ATOM 684 C CA . ALA A 1 83 ? 29.965 11.315 47.927 1.00 24.24 83 ALA A CA 1
ATOM 685 C C . ALA A 1 83 ? 29.135 12.411 47.266 1.00 28.60 83 ALA A C 1
ATOM 686 O O . ALA A 1 83 ? 28.923 13.476 47.844 1.00 29.29 83 ALA A O 1
ATOM 688 N N . ASP A 1 84 ? 28.663 12.136 46.054 1.00 21.86 84 ASP A N 1
ATOM 689 C CA . ASP A 1 84 ? 27.883 13.103 45.292 1.00 24.23 84 ASP A CA 1
ATOM 690 C C . ASP A 1 84 ? 26.546 13.385 45.969 1.00 27.32 84 ASP A C 1
ATOM 691 O O . ASP A 1 84 ? 26.161 14.543 46.142 1.00 21.88 84 ASP A O 1
ATOM 696 N N . LEU A 1 85 ? 25.846 12.320 46.353 1.00 24.31 85 LEU A N 1
ATOM 697 C CA . LEU A 1 85 ? 24.565 12.447 47.040 1.00 26.10 85 LEU A CA 1
ATOM 698 C C . LEU A 1 85 ? 24.741 13.133 48.388 1.00 29.41 85 LEU A C 1
ATOM 699 O O . LEU A 1 85 ? 23.873 13.886 48.830 1.00 30.61 85 LEU A O 1
ATOM 704 N N . ALA A 1 86 ? 25.872 12.864 49.033 1.00 29.37 86 ALA A N 1
ATOM 705 C CA . ALA A 1 86 ? 26.211 13.511 50.295 1.00 23.33 86 ALA A CA 1
ATOM 706 C C . ALA A 1 86 ? 26.316 15.016 50.100 1.00 26.00 86 ALA A C 1
ATOM 707 O O . ALA A 1 86 ? 25.770 15.792 50.882 1.00 27.31 86 ALA A O 1
ATOM 709 N N . ARG A 1 87 ? 27.014 15.418 49.043 1.00 24.68 87 ARG A N 1
ATOM 710 C CA . ARG A 1 87 ? 27.172 16.830 48.719 1.00 27.63 87 ARG A CA 1
ATOM 711 C C . ARG A 1 87 ? 25.833 17.489 48.409 1.00 29.63 87 ARG A C 1
ATOM 712 O O . ARG A 1 87 ? 25.517 18.546 48.952 1.00 24.70 87 ARG A O 1
ATOM 720 N N . LEU A 1 88 ? 25.055 16.855 47.535 1.00 25.72 88 LEU A N 1
ATOM 721 C CA . LEU A 1 88 ? 23.758 17.381 47.116 1.00 26.09 88 LEU A CA 1
ATOM 722 C C . LEU A 1 88 ? 22.813 17.616 48.290 1.00 25.00 88 LEU A C 1
ATOM 723 O O . LEU A 1 88 ? 22.161 18.655 48.368 1.00 26.93 88 LEU A O 1
ATOM 728 N N . ILE A 1 89 ? 22.735 16.646 49.194 1.00 22.88 89 ILE A N 1
ATOM 729 C CA . ILE A 1 89 ? 21.892 16.770 50.379 1.00 29.13 89 ILE A CA 1
ATOM 730 C C . ILE A 1 89 ? 22.461 17.834 51.315 1.00 31.51 89 ILE A C 1
ATOM 731 O O . ILE A 1 89 ? 21.720 18.572 51.967 1.00 34.20 89 ILE A O 1
ATOM 736 N N . PHE A 1 90 ? 23.785 17.916 51.358 1.00 27.03 90 PHE A N 1
ATOM 737 C CA . PHE A 1 90 ? 24.475 18.893 52.188 1.00 26.44 90 PHE A CA 1
ATOM 738 C C . PHE A 1 90 ? 24.187 20.325 51.740 1.00 27.35 90 PHE A C 1
ATOM 739 O O . PHE A 1 90 ? 23.945 21.204 52.568 1.00 28.24 90 PHE A O 1
ATOM 747 N N . GLU A 1 91 ? 24.199 20.553 50.430 1.00 32.21 91 GLU A N 1
ATOM 748 C CA . GLU A 1 91 ? 24.170 21.916 49.908 1.00 37.33 91 GLU A CA 1
ATOM 749 C C . GLU A 1 91 ? 22.897 22.291 49.146 1.00 37.25 91 GLU A C 1
ATOM 750 O O . GLU A 1 91 ? 22.904 23.233 48.354 1.00 44.02 91 GLU A O 1
ATOM 756 N N . MET A 1 92 ? 21.803 21.577 49.391 1.00 31.92 92 MET A N 1
ATOM 757 C CA . MET A 1 92 ? 20.535 21.936 48.762 1.00 37.21 92 MET A CA 1
ATOM 758 C C . MET A 1 92 ? 19.930 23.154 49.464 1.00 39.31 92 MET A C 1
ATOM 759 O O . MET A 1 92 ? 19.927 23.236 50.693 1.00 36.72 92 MET A O 1
ATOM 764 N N . GLU A 1 93 ? 19.438 24.104 48.674 1.00 42.72 93 GLU A N 1
ATOM 765 C CA . GLU A 1 93 ? 18.904 25.360 49.202 1.00 45.29 93 GLU A CA 1
ATOM 766 C C . GLU A 1 93 ? 17.741 25.143 50.171 1.00 40.22 93 GLU A C 1
ATOM 767 O O . GLU A 1 93 ? 17.073 24.108 50.132 1.00 34.83 93 GLU A O 1
ATOM 773 N N . ASP A 1 94 ? 17.516 26.126 51.041 1.00 39.71 94 ASP A N 1
ATOM 774 C CA . ASP A 1 94 ? 16.469 26.047 52.058 1.00 42.12 94 ASP A CA 1
ATOM 775 C C . ASP A 1 94 ? 15.103 25.739 51.454 1.00 45.25 94 ASP A C 1
ATOM 776 O O . ASP A 1 94 ? 14.373 24.888 51.957 1.00 45.76 94 ASP A O 1
ATOM 781 N N . GLU A 1 95 ? 14.769 26.429 50.369 1.00 45.78 95 GLU A N 1
ATOM 782 C CA . GLU A 1 95 ? 13.482 26.247 49.706 1.00 44.89 95 GLU A CA 1
ATOM 783 C C . GLU A 1 95 ? 13.343 24.828 49.159 1.00 39.52 95 GLU A C 1
ATOM 784 O O . GLU A 1 95 ? 12.318 24.174 49.354 1.00 39.57 95 GLU A O 1
ATOM 790 N N . ALA A 1 96 ? 14.381 24.359 48.474 1.00 37.16 96 ALA A N 1
ATOM 791 C CA . ALA A 1 96 ? 14.394 23.002 47.942 1.00 27.15 96 ALA A CA 1
ATOM 792 C C . ALA A 1 96 ? 14.372 21.993 49.082 1.00 31.73 96 ALA A C 1
ATOM 793 O O . ALA A 1 96 ? 13.697 20.966 48.998 1.00 31.06 96 ALA A O 1
ATOM 795 N N . ARG A 1 97 ? 15.108 22.296 50.148 1.00 31.13 97 ARG A N 1
ATOM 796 C CA . ARG A 1 97 ? 15.185 21.408 51.301 1.00 29.93 97 ARG A CA 1
ATOM 797 C C . ARG A 1 97 ? 13.828 21.300 51.990 1.00 33.53 97 ARG A C 1
ATOM 798 O O . ARG A 1 97 ? 13.419 20.213 52.397 1.00 34.89 97 ARG A O 1
ATOM 806 N N . ASP A 1 98 ? 13.136 22.431 52.108 1.00 31.38 98 ASP A N 1
ATOM 807 C CA . ASP A 1 98 ? 11.807 22.469 52.710 1.00 29.94 98 ASP A CA 1
ATOM 808 C C . ASP A 1 98 ? 10.839 21.561 51.961 1.00 30.06 98 ASP A C 1
ATOM 809 O O . ASP A 1 98 ? 10.078 20.810 52.571 1.00 30.19 98 ASP A O 1
ATOM 814 N N . ASP A 1 99 ? 10.877 21.635 50.634 1.00 26.82 99 ASP A N 1
ATOM 815 C CA . ASP A 1 99 ? 10.035 20.794 49.794 1.00 27.83 99 ASP A CA 1
ATOM 816 C C . ASP A 1 99 ? 10.375 19.319 49.976 1.00 28.94 99 ASP A C 1
ATOM 817 O O . ASP A 1 99 ? 9.484 18.482 50.139 1.00 29.72 99 ASP A O 1
ATOM 822 N N . PHE A 1 100 ? 11.670 19.017 49.945 1.00 31.94 100 PHE A N 1
ATOM 823 C CA . PHE A 1 100 ? 12.152 17.647 50.039 1.00 24.46 100 PHE A CA 1
ATOM 824 C C . PHE A 1 100 ? 11.711 16.994 51.343 1.00 24.73 100 PHE A C 1
ATOM 825 O O . PHE A 1 100 ? 11.265 15.853 51.352 1.00 24.37 100 PHE A O 1
ATOM 833 N N . ILE A 1 101 ? 11.821 17.741 52.435 1.00 31.77 101 ILE A N 1
ATOM 834 C CA . ILE A 1 101 ? 11.474 17.247 53.763 1.00 33.68 101 ILE A CA 1
ATOM 835 C C . ILE A 1 101 ? 9.961 17.108 53.948 1.00 34.18 101 ILE A C 1
ATOM 836 O O . ILE A 1 101 ? 9.485 16.191 54.622 1.00 30.98 101 ILE A O 1
ATOM 841 N N . LYS A 1 102 ? 9.206 18.006 53.324 1.00 37.37 102 LYS A N 1
ATOM 842 C CA . LYS A 1 102 ? 7.762 18.077 53.540 1.00 41.71 102 LYS A CA 1
ATOM 843 C C . LYS A 1 102 ? 6.962 17.000 52.803 1.00 37.91 102 LYS A C 1
ATOM 844 O O . LYS A 1 102 ? 6.002 16.456 53.348 1.00 36.73 102 LYS A O 1
ATOM 850 N N . PHE A 1 103 ? 7.350 16.693 51.570 1.00 33.84 103 PHE A N 1
ATOM 851 C CA . PHE A 1 103 ? 6.542 15.816 50.726 1.00 33.58 103 PHE A CA 1
ATOM 852 C C . PHE A 1 103 ? 7.148 14.435 50.520 1.00 39.21 103 PHE A C 1
ATOM 853 O O . PHE A 1 103 ? 8.363 14.285 50.421 1.00 42.24 103 PHE A O 1
ATOM 861 N N . GLN A 1 104 ? 6.281 13.428 50.465 1.00 42.75 104 GLN A N 1
ATOM 862 C CA . GLN A 1 104 ? 6.684 12.071 50.119 1.00 46.29 104 GLN A CA 1
ATOM 863 C C . GLN A 1 104 ? 6.576 11.862 48.612 1.00 39.05 104 GLN A C 1
ATOM 864 O O . GLN A 1 104 ? 5.765 12.512 47.954 1.00 40.27 104 GLN A O 1
ATOM 870 N N . PRO A 1 105 ? 7.399 10.958 48.058 1.00 31.19 105 PRO A N 1
ATOM 871 C CA . PRO A 1 105 ? 7.257 10.617 46.639 1.00 28.08 105 PRO A CA 1
ATOM 872 C C . PRO A 1 105 ? 5.933 9.911 46.355 1.00 25.92 105 PRO A C 1
ATOM 873 O O . PRO A 1 105 ? 5.456 9.149 47.197 1.00 28.65 105 PRO A O 1
ATOM 877 N N . ARG A 1 106 ? 5.343 10.172 45.195 1.00 24.14 106 ARG A N 1
ATOM 878 C CA . ARG A 1 106 ? 4.142 9.458 44.779 1.00 26.27 106 ARG A CA 1
ATOM 879 C C . ARG A 1 106 ? 4.487 8.504 43.642 1.00 25.33 106 ARG A C 1
ATOM 880 O O . ARG A 1 106 ? 5.494 8.685 42.958 1.00 20.18 106 ARG A O 1
ATOM 888 N N . PHE A 1 107 ? 3.657 7.485 43.447 1.00 23.72 107 PHE A N 1
ATOM 889 C CA . PHE A 1 107 ? 3.909 6.489 42.412 1.00 27.03 107 PHE A CA 1
ATOM 890 C C . PHE A 1 107 ? 2.672 6.257 41.554 1.00 32.41 107 PHE A C 1
ATOM 891 O O . PHE A 1 107 ? 1.591 5.976 42.069 1.00 40.47 107 PHE A O 1
ATOM 899 N N . TRP A 1 108 ? 2.841 6.389 40.242 1.00 31.73 108 TRP A N 1
ATOM 900 C CA . TRP A 1 108 ? 1.762 6.146 39.294 1.00 30.54 108 TRP A CA 1
ATOM 901 C C . TRP A 1 108 ? 2.296 5.440 38.057 1.00 28.15 108 TRP A C 1
ATOM 902 O O . TRP A 1 108 ? 3.273 5.880 37.451 1.00 28.62 108 TRP A O 1
ATOM 913 N N . THR A 1 109 ? 1.647 4.342 37.689 1.00 26.25 109 THR A N 1
ATOM 914 C CA . THR A 1 109 ? 2.053 3.561 36.529 1.00 26.10 109 THR A CA 1
ATOM 915 C C . THR A 1 109 ? 1.607 4.222 35.226 1.00 23.78 109 THR A C 1
ATOM 916 O O . THR A 1 109 ? 0.469 4.676 35.100 1.00 22.96 109 THR A O 1
ATOM 920 N N . GLN A 1 110 ? 2.520 4.286 34.262 1.00 19.97 110 GLN A N 1
ATOM 921 C CA . GLN A 1 110 ? 2.190 4.754 32.923 1.00 23.70 110 GLN A CA 1
ATOM 922 C C . GLN A 1 110 ? 2.356 3.593 31.947 1.00 17.77 110 GLN A C 1
ATOM 923 O O . GLN A 1 110 ? 2.794 2.512 32.333 1.00 18.31 110 GLN A O 1
ATOM 929 N N . GLY A 1 111 ? 1.995 3.804 30.688 1.00 20.20 111 GLY A N 1
ATOM 930 C CA . GLY A 1 111 ? 2.227 2.794 29.673 1.00 18.84 111 GLY A CA 1
ATOM 931 C C . GLY A 1 111 ? 1.218 1.661 29.640 1.00 20.45 111 GLY A C 1
ATOM 932 O O . GLY A 1 111 ? 0.106 1.786 30.155 1.00 18.11 111 GLY A O 1
ATOM 933 N N . SER A 1 112 ? 1.630 0.545 29.042 1.00 22.69 112 SER A N 1
ATOM 934 C CA . SER A 1 112 ? 0.732 -0.556 28.696 1.00 21.27 112 SER A CA 1
ATOM 935 C C . SER A 1 112 ? 0.102 -1.256 29.897 1.00 20.90 112 SER A C 1
ATOM 936 O O . SER A 1 112 ? -0.947 -1.886 29.770 1.00 23.12 112 SER A O 1
ATOM 939 N N . PHE A 1 113 ? 0.739 -1.160 31.059 1.00 20.48 113 PHE A N 1
ATOM 940 C CA . PHE A 1 113 ? 0.179 -1.774 32.257 1.00 21.50 113 PHE A CA 1
ATOM 941 C C . PHE A 1 113 ? -0.919 -0.892 32.830 1.00 24.46 113 PHE A C 1
ATOM 942 O O . PHE A 1 113 ? -1.688 -1.324 33.688 1.00 29.86 113 PHE A O 1
ATOM 950 N N . GLN A 1 114 ? -0.990 0.344 32.345 1.00 23.12 114 GLN A N 1
ATOM 951 C CA . GLN A 1 114 ? -1.982 1.297 32.823 1.00 22.56 114 GLN A CA 1
ATOM 952 C C . GLN A 1 114 ? -3.213 1.336 31.918 1.00 23.06 114 GLN A C 1
ATOM 953 O O . GLN A 1 114 ? -4.341 1.374 32.407 1.00 25.37 114 GLN A O 1
ATOM 959 N N . TYR A 1 115 ? -3.006 1.325 30.602 1.00 25.57 115 TYR A N 1
ATOM 960 C CA . TYR A 1 115 ? -4.141 1.294 29.679 1.00 30.16 115 TYR A CA 1
ATOM 961 C C . TYR A 1 115 ? -4.322 -0.078 29.028 1.00 27.14 115 TYR A C 1
ATOM 962 O O . TYR A 1 115 ? -4.851 -0.179 27.922 1.00 20.18 115 TYR A O 1
ATOM 971 N N . ASP A 1 116 ? -3.875 -1.122 29.722 1.00 28.76 116 ASP A N 1
ATOM 972 C CA . ASP A 1 116 ? -4.201 -2.507 29.371 1.00 23.71 116 ASP A CA 1
ATOM 973 C C . ASP A 1 116 ? -3.825 -2.910 27.940 1.00 25.29 116 ASP A C 1
ATOM 974 O O . ASP A 1 116 ? -4.696 -3.223 27.127 1.00 23.52 116 ASP A O 1
ATOM 979 N N . THR A 1 117 ? -2.531 -2.904 27.636 1.00 24.84 117 THR A N 1
ATOM 980 C CA . THR A 1 117 ? -2.041 -3.423 26.360 1.00 24.81 117 THR A CA 1
ATOM 981 C C . THR A 1 117 ? -0.745 -4.209 26.560 1.00 25.17 117 THR A C 1
ATOM 982 O O . THR A 1 117 ? 0.002 -4.451 25.611 1.00 19.86 117 THR A O 1
ATOM 986 N N . LEU A 1 118 ? -0.491 -4.607 27.803 1.00 25.43 118 LEU A N 1
ATOM 987 C CA . LEU A 1 118 ? 0.711 -5.358 28.136 1.00 25.34 118 LEU A CA 1
ATOM 988 C C . LEU A 1 118 ? 0.617 -6.796 27.646 1.00 24.50 118 LEU A C 1
ATOM 989 O O . LEU A 1 118 ? -0.281 -7.537 28.042 1.00 24.14 118 LEU A O 1
ATOM 994 N N . ASN A 1 119 ? 1.547 -7.184 26.781 1.00 22.64 119 ASN A N 1
ATOM 995 C CA . ASN A 1 119 ? 1.581 -8.544 26.259 1.00 20.79 119 ASN A CA 1
ATOM 996 C C . ASN A 1 119 ? 2.569 -9.426 27.011 1.00 23.50 119 ASN A C 1
ATOM 997 O O . ASN A 1 119 ? 3.548 -8.938 27.578 1.00 20.71 119 ASN A O 1
ATOM 1002 N N . ARG A 1 120 ? 2.303 -10.728 27.016 1.00 25.30 120 ARG A N 1
ATOM 1003 C CA . ARG A 1 120 ? 3.276 -11.699 27.493 1.00 26.91 120 ARG A CA 1
ATOM 1004 C C . ARG A 1 120 ? 4.491 -11.673 26.573 1.00 26.51 120 ARG A C 1
ATOM 1005 O O . ARG A 1 120 ? 4.355 -11.447 25.372 1.00 23.51 120 ARG A O 1
ATOM 1013 N N . PRO A 1 121 ? 5.687 -11.898 27.134 1.00 29.43 121 PRO A N 1
ATOM 1014 C CA . PRO A 1 121 ? 6.894 -11.941 26.307 1.00 26.84 121 PRO A CA 1
ATOM 1015 C C . PRO A 1 121 ? 6.967 -13.234 25.498 1.00 30.58 121 PRO A C 1
ATOM 1016 O O . PRO A 1 121 ? 6.325 -14.225 25.853 1.00 28.02 121 PRO A O 1
ATOM 1020 N N . PHE A 1 122 ? 7.739 -13.218 24.416 1.00 28.31 122 PHE A N 1
ATOM 1021 C CA . PHE A 1 122 ? 7.750 -14.329 23.469 1.00 28.04 122 PHE A CA 1
ATOM 1022 C C . PHE A 1 122 ? 9.111 -15.008 23.391 1.00 27.84 122 PHE A C 1
ATOM 1023 O O . PHE A 1 122 ? 9.255 -16.162 23.787 1.00 32.61 122 PHE A O 1
ATOM 1031 N N . HIS A 1 123 ? 10.103 -14.291 22.872 1.00 23.34 123 HIS A N 1
ATOM 1032 C CA . HIS A 1 123 ? 11.458 -14.821 22.761 1.00 22.67 123 HIS A CA 1
ATOM 1033 C C . HIS A 1 123 ? 12.126 -14.853 24.142 1.00 30.78 123 HIS A C 1
ATOM 1034 O O . HIS A 1 123 ? 11.778 -14.051 25.010 1.00 34.32 123 HIS A O 1
ATOM 1041 N N . PRO A 1 124 ? 13.074 -15.789 24.351 1.00 29.45 124 PRO A N 1
ATOM 1042 C CA . PRO A 1 124 ? 13.703 -16.060 25.654 1.00 33.70 124 PRO A CA 1
ATOM 1043 C C . PRO A 1 124 ? 14.152 -14.833 26.442 1.00 37.01 124 PRO A C 1
ATOM 1044 O O . PRO A 1 124 ? 14.012 -14.821 27.664 1.00 44.85 124 PRO A O 1
ATOM 1048 N N . GLY A 1 125 ? 14.687 -13.826 25.762 1.00 30.02 125 GLY A N 1
ATOM 1049 C CA . GLY A 1 125 ? 15.234 -12.668 26.445 1.00 30.11 125 GLY A CA 1
ATOM 1050 C C . GLY A 1 125 ? 14.228 -11.581 26.770 1.00 29.25 125 GLY A C 1
ATOM 1051 O O . GLY A 1 125 ? 14.508 -10.693 27.573 1.00 27.00 125 GLY A O 1
ATOM 1052 N N . GLN A 1 126 ? 13.055 -11.650 26.151 1.00 27.66 126 GLN A N 1
ATOM 1053 C CA . GLN A 1 126 ? 12.047 -10.605 26.307 1.00 24.00 126 GLN A CA 1
ATOM 1054 C C . GLN A 1 126 ? 11.357 -10.659 27.665 1.00 25.93 126 GLN A C 1
ATOM 1055 O O . GLN A 1 126 ? 11.188 -11.729 28.245 1.00 21.05 126 GLN A O 1
ATOM 1061 N N . GLU A 1 127 ? 10.954 -9.491 28.159 1.00 19.80 127 GLU A N 1
ATOM 1062 C CA . GLU A 1 127 ? 10.385 -9.367 29.498 1.00 26.83 127 GLU A CA 1
ATOM 1063 C C . GLU A 1 127 ? 9.125 -8.509 29.499 1.00 22.30 127 GLU A C 1
ATOM 1064 O O . GLU A 1 127 ? 8.985 -7.605 28.676 1.00 22.02 127 GLU A O 1
ATOM 1070 N N . MET A 1 128 ? 8.210 -8.791 30.422 1.00 20.29 128 MET A N 1
ATOM 1071 C CA . MET A 1 128 ? 7.058 -7.919 30.627 1.00 20.41 128 MET A CA 1
ATOM 1072 C C . MET A 1 128 ? 7.530 -6.564 31.144 1.00 24.22 128 MET A C 1
ATOM 1073 O O . MET A 1 128 ? 8.483 -6.485 31.918 1.00 24.37 128 MET A O 1
ATOM 1078 N N . ASP A 1 129 ? 6.859 -5.500 30.721 1.00 22.48 129 ASP A N 1
ATOM 1079 C CA . ASP A 1 129 ? 7.335 -4.153 31.007 1.00 20.92 129 ASP A CA 1
ATOM 1080 C C . ASP A 1 129 ? 6.362 -3.355 31.868 1.00 21.95 129 ASP A C 1
ATOM 1081 O O . ASP A 1 129 ? 5.218 -3.121 31.478 1.00 26.88 129 ASP A O 1
ATOM 1086 N N . ILE A 1 130 ? 6.830 -2.945 33.044 1.00 20.17 130 ILE A N 1
ATOM 1087 C CA . ILE A 1 130 ? 6.054 -2.082 33.927 1.00 20.62 130 ILE A CA 1
ATOM 1088 C C . ILE A 1 130 ? 6.697 -0.702 34.026 1.00 18.43 130 ILE A C 1
ATOM 1089 O O . ILE A 1 130 ? 7.829 -0.566 34.490 1.00 18.46 130 ILE A O 1
ATOM 1094 N N . ASP A 1 131 ? 5.973 0.319 33.584 1.00 20.48 131 ASP A N 1
ATOM 1095 C CA . ASP A 1 131 ? 6.473 1.684 33.655 1.00 22.22 131 ASP A CA 1
ATOM 1096 C C . ASP A 1 131 ? 5.877 2.397 34.860 1.00 23.75 131 ASP A C 1
ATOM 1097 O O . ASP A 1 131 ? 4.850 3.063 34.749 1.00 26.32 131 ASP A O 1
ATOM 1102 N N . ASP A 1 132 ? 6.518 2.250 36.014 1.00 21.99 132 ASP A N 1
ATOM 1103 C CA . ASP A 1 132 ? 6.029 2.874 37.237 1.00 18.14 132 ASP A CA 1
ATOM 1104 C C . ASP A 1 132 ? 6.874 4.095 37.597 1.00 22.35 132 ASP A C 1
ATOM 1105 O O . ASP A 1 132 ? 8.011 3.966 38.049 1.00 25.11 132 ASP A O 1
ATOM 1110 N N . GLY A 1 133 ? 6.312 5.282 37.397 1.00 22.82 133 GLY A N 1
ATOM 1111 C CA . GLY A 1 133 ? 7.037 6.515 37.637 1.00 25.51 133 GLY A CA 1
ATOM 1112 C C . GLY A 1 133 ? 7.027 6.961 39.085 1.00 27.96 133 GLY A C 1
ATOM 1113 O O . GLY A 1 133 ? 6.060 6.734 39.811 1.00 29.58 133 GLY A O 1
ATOM 1114 N N . THR A 1 134 ? 8.118 7.595 39.503 1.00 27.66 134 THR A N 1
ATOM 1115 C CA . THR A 1 134 ? 8.205 8.195 40.830 1.00 24.64 134 THR A CA 1
ATOM 1116 C C . THR A 1 134 ? 8.046 9.709 40.718 1.00 23.53 134 THR A C 1
ATOM 1117 O O . THR A 1 134 ? 8.772 10.364 39.971 1.00 21.29 134 THR A O 1
ATOM 1121 N N . TYR A 1 135 ? 7.088 10.256 41.459 1.00 19.71 135 TYR A N 1
ATOM 1122 C CA . TYR A 1 135 ? 6.779 11.679 41.385 1.00 22.85 135 TYR A CA 1
ATOM 1123 C C . TYR A 1 135 ? 7.106 12.391 42.694 1.00 24.32 135 TYR A C 1
ATOM 1124 O O . TYR A 1 135 ? 6.658 11.976 43.762 1.00 24.85 135 TYR A O 1
ATOM 1133 N N . MET A 1 136 ? 7.877 13.468 42.610 1.00 20.91 136 MET A N 1
ATOM 1134 C CA . MET A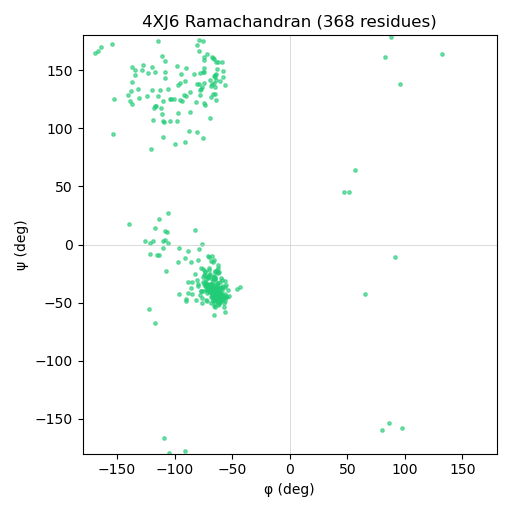 1 136 ? 8.203 14.249 43.797 1.00 21.45 136 MET A CA 1
ATOM 1135 C C . MET A 1 136 ? 7.536 15.618 43.757 1.00 22.14 136 MET A C 1
ATOM 1136 O O . MET A 1 136 ? 7.875 16.453 42.919 1.00 24.37 136 MET A O 1
ATOM 1141 N N . PRO A 1 137 ? 6.575 15.850 44.662 1.00 22.69 137 PRO A N 1
ATOM 1142 C CA . PRO A 1 137 ? 5.950 17.166 44.821 1.00 23.56 137 PRO A CA 1
ATOM 1143 C C . PRO A 1 137 ? 6.956 18.209 45.305 1.00 24.72 137 PRO A C 1
ATOM 1144 O O . PRO A 1 137 ? 7.665 17.978 46.284 1.00 23.96 137 PRO A O 1
ATOM 1148 N N . MET A 1 138 ? 7.013 19.346 44.623 1.00 24.51 138 MET A N 1
ATOM 1149 C CA . MET A 1 138 ? 7.976 20.380 44.963 1.00 25.05 138 MET A CA 1
ATOM 1150 C C . MET A 1 138 ? 7.587 21.698 44.322 1.00 30.85 138 MET A C 1
ATOM 1151 O O . MET A 1 138 ? 6.688 21.749 43.486 1.00 29.60 138 MET A O 1
ATOM 1156 N N . THR A 1 139 ? 8.268 22.767 44.716 1.00 30.22 139 THR A N 1
ATOM 1157 C CA . THR A 1 139 ? 8.139 24.031 44.005 1.00 31.47 139 THR A CA 1
ATOM 1158 C C . THR A 1 139 ? 8.674 23.842 42.588 1.00 34.94 139 THR A C 1
ATOM 1159 O O . THR A 1 139 ? 9.812 23.408 42.395 1.00 35.19 139 THR A O 1
ATOM 1163 N N . VAL A 1 140 ? 7.846 24.150 41.597 1.00 34.15 140 VAL A N 1
ATOM 1164 C CA . VAL A 1 140 ? 8.276 24.092 40.205 1.00 31.56 140 VAL A CA 1
ATOM 1165 C C . VAL A 1 140 ? 8.175 25.470 39.565 1.00 33.40 140 VAL A C 1
ATOM 1166 O O . VAL A 1 140 ? 7.083 25.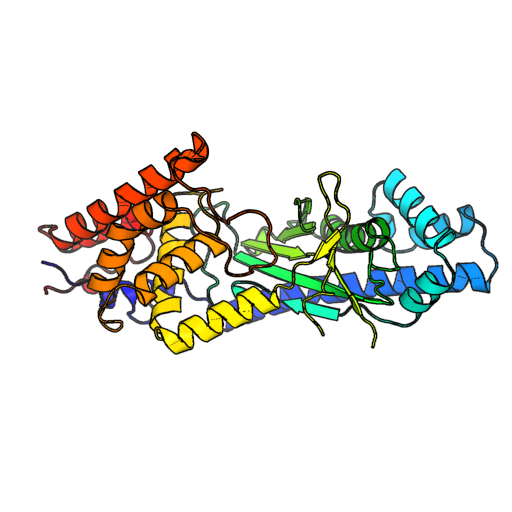966 39.285 1.00 40.24 140 VAL A O 1
ATOM 1170 N N . PHE A 1 141 ? 9.328 26.087 39.341 1.00 31.40 141 PHE A N 1
ATOM 1171 C CA . PHE A 1 141 ? 9.376 27.409 38.738 1.00 32.57 141 PHE A CA 1
ATOM 1172 C C . PHE A 1 141 ? 9.103 27.327 37.240 1.00 35.16 141 PHE A C 1
ATOM 1173 O O . PHE A 1 141 ? 8.971 26.235 36.683 1.00 30.70 141 PHE A O 1
ATOM 1181 N N . GLU A 1 142 ? 9.016 28.485 36.593 1.00 33.40 142 GLU A N 1
ATOM 1182 C CA . GLU A 1 142 ? 8.747 28.547 35.160 1.00 34.00 142 GLU A CA 1
ATOM 1183 C C . GLU A 1 142 ? 9.900 27.948 34.364 1.00 33.54 142 GLU A C 1
ATOM 1184 O O . GLU A 1 142 ? 9.709 27.413 33.274 1.00 42.01 142 GLU A O 1
ATOM 1190 N N . SER A 1 143 ? 11.099 28.041 34.927 1.00 37.56 143 SER A N 1
ATOM 1191 C CA . SER A 1 143 ? 12.303 27.565 34.258 1.00 37.54 143 SER A CA 1
ATOM 1192 C C . SER A 1 143 ? 12.601 26.091 34.531 1.00 34.88 143 SER A C 1
ATOM 1193 O O . SER A 1 143 ? 12.994 25.358 33.623 1.00 31.17 143 SER A O 1
ATOM 1196 N N . GLU A 1 144 ? 12.420 25.666 35.779 1.00 32.63 144 GLU A N 1
ATOM 1197 C CA . GLU A 1 144 ? 12.792 24.315 36.193 1.00 32.53 144 GLU A CA 1
ATOM 1198 C C . GLU A 1 144 ? 12.249 23.965 37.579 1.00 31.59 144 GLU A C 1
ATOM 1199 O O . GLU A 1 144 ? 11.816 24.847 38.319 1.00 34.99 144 GLU A O 1
ATOM 1205 N N . PRO A 1 145 ? 12.256 22.667 37.930 1.00 32.06 145 PRO A N 1
ATOM 1206 C CA . PRO A 1 145 ? 11.957 22.250 39.305 1.00 31.70 145 PRO A CA 1
ATOM 1207 C C . PRO A 1 145 ? 12.981 22.805 40.294 1.00 26.74 145 PRO A C 1
ATOM 1208 O O . PRO A 1 145 ? 14.096 23.137 39.888 1.00 27.30 145 PRO A O 1
ATOM 1212 N N . SER A 1 146 ? 12.609 22.913 41.566 1.00 28.12 146 SER A N 1
ATOM 1213 C CA . SER A 1 146 ? 13.502 23.488 42.568 1.00 28.22 146 SER A CA 1
ATOM 1214 C C . SER A 1 146 ? 14.579 22.495 42.998 1.00 32.44 146 SER A C 1
ATOM 1215 O O . SER A 1 146 ? 15.749 22.853 43.129 1.00 33.46 146 SER A O 1
ATOM 1218 N N . ILE A 1 147 ? 14.175 21.249 43.217 1.00 30.19 147 ILE A N 1
ATOM 1219 C CA . ILE A 1 147 ? 15.101 20.200 43.627 1.00 29.23 147 ILE A CA 1
ATOM 1220 C C . ILE A 1 147 ? 15.912 19.684 42.435 1.00 31.88 147 ILE A C 1
ATOM 1221 O O . ILE A 1 147 ? 15.361 19.413 41.367 1.00 32.66 147 ILE A O 1
ATOM 1226 N N . GLY A 1 148 ? 17.223 19.567 42.626 1.00 32.36 148 GLY A N 1
ATOM 1227 C CA . GLY A 1 148 ? 18.121 19.124 41.573 1.00 25.36 148 GLY A CA 1
ATOM 1228 C C . GLY A 1 148 ? 17.770 17.760 41.012 1.00 30.80 148 GLY A C 1
ATOM 1229 O O . GLY A 1 148 ? 17.324 16.873 41.744 1.00 29.82 148 GLY A O 1
ATOM 1230 N N . HIS A 1 149 ? 17.974 17.590 39.708 1.00 28.74 149 HIS A N 1
ATOM 1231 C CA . HIS A 1 149 ? 17.600 16.353 39.033 1.00 26.81 149 HIS A CA 1
ATOM 1232 C C . HIS A 1 149 ? 18.526 15.201 39.411 1.00 27.87 149 HIS A C 1
ATOM 1233 O O . HIS A 1 149 ? 18.089 14.057 39.511 1.00 28.16 149 HIS A O 1
ATOM 1240 N N . THR A 1 150 ? 19.800 15.509 39.636 1.00 31.18 150 THR A N 1
ATOM 1241 C CA . THR A 1 150 ? 20.789 14.493 39.987 1.00 30.26 150 THR A CA 1
ATOM 1242 C C . THR A 1 150 ? 20.454 13.831 41.319 1.00 28.20 150 THR A C 1
ATOM 1243 O O . THR A 1 150 ? 20.582 12.613 41.467 1.00 27.55 150 THR A O 1
ATOM 1247 N N . LEU A 1 151 ? 20.025 14.643 42.282 1.00 26.87 151 LEU A N 1
ATOM 1248 C CA . LEU A 1 151 ? 19.645 14.153 43.601 1.00 24.48 151 LEU A CA 1
ATOM 1249 C C . LEU A 1 151 ? 18.550 13.098 43.493 1.00 25.04 151 LEU A C 1
ATOM 1250 O O . LEU A 1 151 ? 18.689 11.987 44.012 1.00 26.36 151 LEU A O 1
ATOM 1255 N N . LEU A 1 152 ? 17.464 13.460 42.817 1.00 22.28 152 LEU A N 1
ATOM 1256 C CA . LEU A 1 152 ? 16.311 12.580 42.659 1.00 23.39 152 LEU A CA 1
ATOM 1257 C C . LEU A 1 152 ? 16.663 11.322 41.879 1.00 21.21 152 LEU A C 1
ATOM 1258 O O . LEU A 1 152 ? 16.166 10.235 42.172 1.00 23.13 152 LEU A O 1
ATOM 1263 N N . LEU A 1 153 ? 17.523 11.481 40.879 1.00 21.53 153 LEU A N 1
ATOM 1264 C CA . LEU A 1 153 ? 17.961 10.357 40.060 1.00 26.20 153 LEU A CA 1
ATOM 1265 C C . LEU A 1 153 ? 18.829 9.392 40.858 1.00 30.34 153 LEU A C 1
ATOM 1266 O O . LEU A 1 153 ? 18.740 8.177 40.686 1.00 27.96 153 LEU A O 1
ATOM 1271 N N . LEU A 1 154 ? 19.665 9.938 41.735 1.00 22.34 154 LEU A N 1
ATOM 1272 C CA . LEU A 1 154 ? 20.519 9.118 42.590 1.00 23.31 154 LEU A CA 1
ATOM 1273 C C . LEU A 1 154 ? 19.712 8.368 43.644 1.00 22.45 154 LEU A C 1
ATOM 1274 O O . LEU A 1 154 ? 20.127 7.311 44.117 1.00 22.75 154 LEU A O 1
ATOM 1279 N N . LEU A 1 155 ? 18.561 8.922 44.012 1.00 21.97 155 LEU A N 1
ATOM 1280 C CA . LEU A 1 155 ? 17.673 8.266 44.965 1.00 21.76 155 LEU A CA 1
ATOM 1281 C C . LEU A 1 155 ? 16.940 7.099 44.314 1.00 26.10 155 LEU A C 1
ATOM 1282 O O . LEU A 1 155 ? 16.665 6.088 44.959 1.00 25.67 155 LEU A O 1
ATOM 1287 N N . VAL A 1 156 ? 16.623 7.249 43.033 1.00 20.79 156 VAL A N 1
ATOM 1288 C CA . VAL A 1 156 ? 16.027 6.166 42.266 1.00 26.24 156 VAL A CA 1
ATOM 1289 C C . VAL A 1 156 ? 17.054 5.059 42.076 1.00 33.05 156 VAL A C 1
ATOM 1290 O O . VAL A 1 156 ? 16.751 3.877 42.260 1.00 30.22 156 VAL A O 1
ATOM 1294 N N . ASP A 1 157 ? 18.271 5.455 41.714 1.00 21.23 157 ASP A N 1
ATOM 1295 C CA . A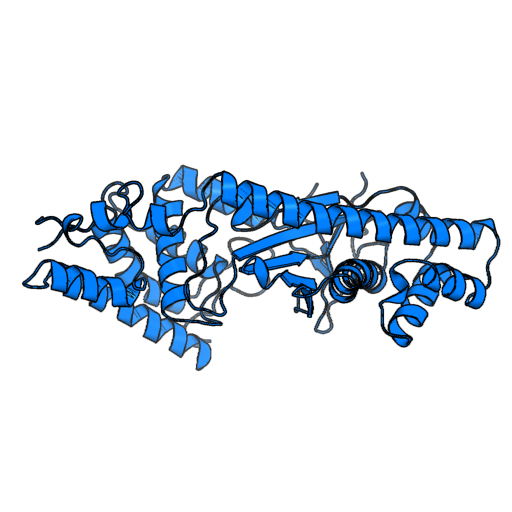SP A 1 157 ? 19.368 4.512 41.540 1.00 27.29 157 ASP A CA 1
ATOM 1296 C C . ASP A 1 157 ? 19.638 3.757 42.834 1.00 28.04 157 ASP A C 1
ATOM 1297 O O . ASP A 1 157 ? 19.856 2.548 42.821 1.00 22.73 157 ASP A O 1
ATOM 1302 N N . THR A 1 158 ? 19.609 4.479 43.949 1.00 26.17 158 THR A N 1
ATOM 1303 C CA . THR A 1 158 ? 19.790 3.877 45.265 1.00 23.21 158 THR A CA 1
ATOM 1304 C C . THR A 1 158 ? 18.782 2.760 45.511 1.00 27.84 158 THR A C 1
ATOM 1305 O O . THR A 1 158 ? 19.140 1.678 45.975 1.00 30.36 158 THR A O 1
ATOM 1309 N N . SER A 1 159 ? 17.522 3.029 45.186 1.00 24.76 159 SER A N 1
ATOM 1310 C CA . SER A 1 159 ? 16.453 2.057 45.382 1.00 25.63 159 SER A CA 1
ATOM 1311 C C . SER A 1 159 ? 16.670 0.782 44.572 1.00 28.63 159 SER A C 1
ATOM 1312 O O . SER A 1 159 ? 16.607 -0.322 45.112 1.00 22.81 159 SER A O 1
ATOM 1315 N N . LEU A 1 160 ? 16.927 0.939 43.279 1.00 27.00 160 LEU A N 1
ATOM 1316 C CA . LEU A 1 160 ? 17.050 -0.203 42.380 1.00 23.96 160 LEU A CA 1
ATOM 1317 C C . LEU A 1 160 ? 18.356 -0.969 42.590 1.00 25.93 160 LEU A C 1
ATOM 1318 O O . LEU A 1 160 ? 18.384 -2.194 42.481 1.00 29.01 160 LEU A O 1
ATOM 1323 N N . LYS A 1 161 ? 19.432 -0.248 42.893 1.00 23.26 161 LYS A N 1
ATOM 1324 C CA . LYS A 1 161 ? 20.722 -0.883 43.148 1.00 25.74 161 LYS A CA 1
ATOM 1325 C C . LYS A 1 161 ? 20.720 -1.625 44.480 1.00 28.73 161 LYS A C 1
ATOM 1326 O O . LYS A 1 161 ? 21.446 -2.606 44.653 1.00 32.89 161 LYS A O 1
ATOM 1332 N N . SER A 1 162 ? 19.903 -1.160 45.421 1.00 31.07 162 SER A N 1
ATOM 1333 C CA . SER A 1 162 ? 19.758 -1.850 46.698 1.00 31.20 162 SER A CA 1
ATOM 1334 C C . SER A 1 162 ? 18.987 -3.150 46.503 1.00 28.18 162 SER A C 1
ATOM 1335 O O . SER A 1 162 ? 19.253 -4.147 47.170 1.00 33.49 162 SER 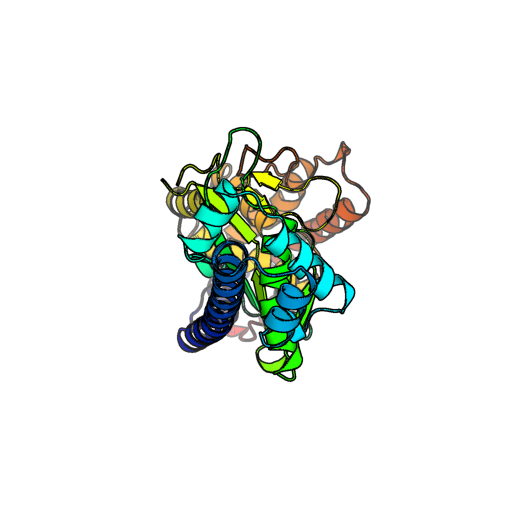A O 1
ATOM 1338 N N . LEU A 1 163 ? 18.026 -3.122 45.585 1.00 25.73 163 LEU A N 1
ATOM 1339 C CA . LEU A 1 163 ? 17.262 -4.310 45.228 1.00 30.77 163 LEU A CA 1
ATOM 1340 C C . LEU A 1 163 ? 18.145 -5.297 44.468 1.00 28.85 163 LEU A C 1
ATOM 1341 O O . LEU A 1 163 ? 18.054 -6.511 44.670 1.00 27.76 163 LEU A O 1
ATOM 1346 N N . GLU A 1 164 ? 18.998 -4.762 43.598 1.00 25.36 164 GLU A N 1
ATOM 1347 C CA . GLU A 1 164 ? 19.957 -5.565 42.850 1.00 32.06 164 GLU A CA 1
ATOM 1348 C C . GLU A 1 164 ? 20.913 -6.302 43.780 1.00 29.54 164 GLU A C 1
ATOM 1349 O O . GLU A 1 164 ? 21.122 -7.507 43.651 1.00 32.10 164 GLU A O 1
ATOM 1355 N N . ALA A 1 165 ? 21.484 -5.562 44.722 1.00 30.86 165 ALA A N 1
ATOM 1356 C CA . ALA A 1 165 ? 22.494 -6.100 45.626 1.00 29.55 165 ALA A CA 1
ATOM 1357 C C . ALA A 1 165 ? 21.921 -7.138 46.587 1.00 31.34 165 ALA A C 1
ATOM 1358 O O . ALA A 1 165 ? 22.601 -8.096 46.954 1.00 31.91 165 ALA A O 1
ATOM 1360 N N . GLU A 1 166 ? 20.671 -6.942 46.993 1.00 31.84 166 GLU A N 1
ATOM 1361 C CA . GLU A 1 166 ? 20.055 -7.804 47.994 1.00 34.18 166 GLU A CA 1
ATOM 1362 C C . GLU A 1 166 ? 19.322 -9.003 47.392 1.00 35.70 166 GLU A C 1
ATOM 1363 O O . GLU A 1 166 ? 18.938 -9.921 48.114 1.00 39.24 166 GLU A O 1
ATOM 1369 N N . ASN A 1 167 ? 19.130 -9.001 46.077 1.00 37.69 167 ASN A N 1
ATOM 1370 C CA . ASN A 1 167 ? 18.383 -10.076 45.429 1.00 37.87 167 ASN A CA 1
ATOM 1371 C C . ASN A 1 167 ? 19.102 -10.641 44.208 1.00 40.94 167 ASN A C 1
ATOM 1372 O O . ASN A 1 167 ? 19.609 -9.892 43.373 1.00 41.58 167 ASN A O 1
ATOM 1377 N N . ASP A 1 168 ? 19.145 -11.967 44.117 1.00 44.92 168 ASP A N 1
ATOM 1378 C CA . ASP A 1 168 ? 19.689 -12.643 42.944 1.00 45.20 168 ASP A CA 1
ATOM 1379 C C . ASP A 1 168 ? 18.657 -12.627 41.822 1.00 41.29 168 ASP A C 1
ATOM 1380 O O . ASP A 1 168 ? 17.471 -12.849 42.064 1.00 41.14 168 ASP A O 1
ATOM 1385 N N . GLY A 1 169 ? 19.107 -12.364 40.599 1.00 36.15 169 GLY A N 1
ATOM 1386 C CA . GLY A 1 169 ? 18.211 -12.290 39.458 1.00 38.02 169 GLY A CA 1
ATOM 1387 C C . GLY A 1 169 ? 17.714 -10.877 39.224 1.00 36.39 169 GLY A C 1
ATOM 1388 O O . GLY A 1 169 ? 17.101 -10.581 38.197 1.00 41.54 169 GLY A O 1
ATOM 1389 N N . TRP A 1 170 ? 17.978 -10.003 40.190 1.00 29.56 170 TRP A N 1
ATOM 1390 C CA . TRP A 1 170 ? 17.608 -8.597 40.087 1.00 28.24 170 TRP A CA 1
ATOM 1391 C C . TRP A 1 170 ? 18.803 -7.781 39.602 1.00 31.02 170 TRP A C 1
ATOM 1392 O O . TRP A 1 170 ? 19.804 -7.657 40.310 1.00 31.84 170 TRP A O 1
ATOM 1403 N N . VAL A 1 171 ? 18.701 -7.234 38.394 1.00 31.40 171 VAL A N 1
ATOM 1404 C CA . VAL A 1 171 ? 19.812 -6.503 37.789 1.00 31.80 171 VAL A CA 1
ATOM 1405 C C . VAL A 1 171 ? 19.427 -5.079 37.391 1.00 30.78 171 VAL A C 1
ATOM 1406 O O . VAL A 1 171 ? 18.443 -4.866 36.681 1.00 28.01 171 VAL A O 1
ATOM 1410 N N . PHE A 1 172 ? 20.216 -4.112 37.847 1.00 23.81 172 PHE A N 1
ATOM 1411 C CA . PHE A 1 172 ? 19.974 -2.709 37.538 1.00 24.13 172 PHE A CA 1
ATOM 1412 C C . PHE A 1 172 ? 20.500 -2.335 36.154 1.00 23.07 172 PHE A C 1
ATOM 1413 O O . PHE A 1 172 ? 21.588 -2.756 35.758 1.00 24.59 172 PHE A O 1
ATOM 1421 N N . GLU A 1 173 ? 19.718 -1.549 35.420 1.00 22.19 173 GLU A N 1
ATOM 1422 C CA . GLU A 1 173 ? 20.134 -1.038 34.117 1.00 25.39 173 GLU A CA 1
ATOM 1423 C C . GLU A 1 173 ? 19.735 0.427 33.974 1.00 24.49 173 GLU A C 1
ATOM 1424 O O . GLU A 1 173 ? 18.599 0.797 34.270 1.00 24.28 173 GLU A O 1
ATOM 1430 N N . GLU A 1 174 ? 20.669 1.260 33.524 1.00 26.75 174 GLU A N 1
ATOM 1431 C CA . GLU A 1 174 ? 20.376 2.674 33.323 1.00 30.18 174 GLU A CA 1
ATOM 1432 C C . GLU A 1 174 ? 19.944 2.939 31.889 1.00 27.48 174 GLU A C 1
ATOM 1433 O O . GLU A 1 174 ? 20.661 2.613 30.945 1.00 25.62 174 GLU A O 1
ATOM 1439 N N . LYS A 1 175 ? 18.763 3.525 31.737 1.00 28.98 175 LYS A N 1
ATOM 1440 C CA . LYS A 1 175 ? 18.269 3.923 30.428 1.00 32.28 175 LYS A CA 1
ATOM 1441 C C . LYS A 1 175 ? 18.403 5.434 30.297 1.00 30.95 175 LYS A C 1
ATOM 1442 O O . LYS A 1 175 ? 18.880 6.098 31.216 1.00 33.34 175 LYS A O 1
ATOM 1448 N N . ASN A 1 176 ? 17.980 5.976 29.161 1.00 29.87 176 ASN A N 1
ATOM 1449 C CA . ASN A 1 176 ? 18.082 7.412 28.928 1.00 33.37 176 ASN A CA 1
ATOM 1450 C C . ASN A 1 176 ? 17.055 8.210 29.724 1.00 31.72 176 ASN A C 1
ATOM 1451 O O . ASN A 1 176 ? 17.317 9.340 30.137 1.00 34.47 176 ASN A O 1
ATOM 1456 N N . THR A 1 177 ? 15.885 7.619 29.942 1.00 28.03 177 THR A N 1
ATOM 1457 C CA . THR A 1 177 ? 14.783 8.341 30.564 1.00 31.25 177 THR A CA 1
ATOM 1458 C C . THR A 1 177 ? 14.340 7.726 31.884 1.00 26.74 177 THR A C 1
ATOM 1459 O O . THR A 1 177 ? 13.384 8.198 32.497 1.00 24.90 177 THR A O 1
ATOM 1463 N N . CYS A 1 178 ? 15.029 6.676 32.320 1.00 25.02 178 CYS A N 1
ATOM 1464 C CA . CYS A 1 178 ? 14.648 5.994 33.552 1.00 20.30 178 CYS A CA 1
ATOM 1465 C C . CYS A 1 178 ? 15.716 5.042 34.069 1.00 19.33 178 CYS A C 1
ATOM 1466 O O . CYS A 1 178 ? 16.661 4.705 33.360 1.00 19.82 178 CYS A O 1
ATOM 1469 N N . GLY A 1 179 ? 15.548 4.615 35.315 1.00 27.28 179 GLY A N 1
ATOM 1470 C CA . GLY A 1 179 ? 16.325 3.522 35.863 1.00 26.76 179 GLY A CA 1
ATOM 1471 C C . GLY A 1 179 ? 15.492 2.263 35.747 1.00 24.56 179 GLY A C 1
ATOM 1472 O O . GLY A 1 179 ? 14.289 2.283 36.012 1.00 22.92 179 GLY A O 1
ATOM 1473 N N . ARG A 1 180 ? 16.119 1.168 35.337 1.00 24.29 180 ARG A N 1
ATOM 1474 C CA . ARG A 1 180 ? 15.397 -0.082 35.143 1.00 22.28 180 ARG A CA 1
ATOM 1475 C C . ARG A 1 180 ? 15.938 -1.181 36.042 1.00 22.41 180 ARG A C 1
ATOM 1476 O O . ARG A 1 180 ? 17.149 -1.374 36.142 1.00 23.08 180 ARG A O 1
ATOM 1484 N N . ILE A 1 181 ? 15.036 -1.894 36.707 1.00 19.81 181 ILE A N 1
ATOM 1485 C CA . ILE A 1 181 ? 15.420 -3.083 37.448 1.00 21.66 181 ILE A CA 1
ATOM 1486 C C . ILE A 1 181 ? 14.862 -4.312 36.734 1.00 25.39 181 ILE A C 1
ATOM 1487 O O . ILE A 1 181 ? 13.665 -4.407 36.469 1.00 23.21 181 ILE A O 1
ATOM 1492 N N . LYS A 1 182 ? 15.748 -5.239 36.389 1.00 24.89 182 LYS A N 1
ATOM 1493 C CA . LYS A 1 182 ? 15.350 -6.438 35.665 1.00 21.44 182 LYS A CA 1
ATOM 1494 C C . LYS A 1 182 ? 15.226 -7.614 36.619 1.00 22.27 182 LYS A C 1
ATOM 1495 O O . LYS A 1 182 ? 16.163 -7.928 37.349 1.00 28.95 182 LYS A O 1
ATOM 1501 N N . ILE A 1 183 ? 14.067 -8.260 36.610 1.00 22.14 183 ILE A N 1
ATOM 1502 C CA . ILE A 1 183 ? 13.830 -9.407 37.473 1.00 23.09 183 ILE A CA 1
ATOM 1503 C C . ILE A 1 183 ? 13.745 -10.679 36.632 1.00 23.58 183 ILE A C 1
ATOM 1504 O O . ILE A 1 183 ? 12.676 -11.040 36.141 1.00 26.40 183 ILE A O 1
ATOM 1509 N N . TYR A 1 184 ? 14.887 -11.348 36.476 1.00 24.48 184 TYR A N 1
ATOM 1510 C CA . TYR A 1 184 ? 15.030 -12.491 35.570 1.00 30.39 184 TYR A CA 1
ATOM 1511 C C . TYR A 1 184 ? 14.048 -13.625 35.845 1.00 25.64 184 TYR A C 1
ATOM 1512 O O . TYR A 1 184 ? 13.411 -14.136 34.924 1.00 25.42 184 TYR A O 1
ATOM 1521 N N . ARG A 1 185 ? 13.939 -14.021 37.110 1.00 26.51 185 ARG A N 1
ATOM 1522 C CA . ARG A 1 185 ? 13.093 -15.146 37.492 1.00 33.80 185 ARG A CA 1
ATOM 1523 C C . ARG A 1 185 ? 11.622 -14.908 37.153 1.00 32.66 185 ARG A C 1
ATOM 1524 O O . ARG A 1 185 ? 10.855 -15.855 36.989 1.00 32.30 185 ARG A O 1
ATOM 1532 N N . GLU A 1 186 ? 11.235 -13.643 37.034 1.00 25.27 186 GLU A N 1
ATOM 1533 C CA . GLU A 1 186 ? 9.844 -13.306 36.761 1.00 24.56 186 GLU A CA 1
ATOM 1534 C C . GLU A 1 186 ? 9.641 -12.796 35.334 1.00 23.43 186 GLU A C 1
ATOM 1535 O O . GLU A 1 186 ? 8.530 -12.408 34.960 1.00 22.82 186 GLU A O 1
ATOM 1541 N N . LYS A 1 187 ? 10.713 -12.819 34.542 1.00 23.34 187 LYS A N 1
ATOM 1542 C CA . LYS A 1 187 ? 10.695 -12.297 33.175 1.00 22.44 187 LYS A CA 1
ATOM 1543 C C . LYS A 1 187 ? 10.039 -10.922 33.127 1.00 23.93 187 LYS A C 1
ATOM 1544 O O . LYS A 1 187 ? 9.209 -10.643 32.266 1.00 26.42 187 LYS A O 1
ATOM 1550 N N . THR A 1 188 ? 10.421 -10.077 34.076 1.00 25.73 188 THR A N 1
ATOM 1551 C CA . THR A 1 188 ? 9.833 -8.757 34.231 1.00 24.41 188 THR A CA 1
ATOM 1552 C C . THR A 1 188 ? 10.921 -7.733 34.504 1.00 24.64 188 THR A C 1
ATOM 1553 O O . THR A 1 188 ? 11.876 -8.016 35.225 1.00 28.36 188 THR A O 1
ATOM 1557 N N . HIS A 1 189 ? 10.794 -6.553 33.909 1.00 22.51 189 HIS A N 1
ATOM 1558 C CA . HIS A 1 189 ? 11.608 -5.426 34.336 1.00 22.29 189 HIS A CA 1
ATOM 1559 C C . HIS A 1 189 ? 10.708 -4.229 34.618 1.00 23.66 189 HIS A C 1
ATOM 1560 O O . HIS A 1 189 ? 9.634 -4.090 34.027 1.00 18.32 189 HIS A O 1
ATOM 1567 N N . ILE A 1 190 ? 11.141 -3.382 35.543 1.00 24.97 190 ILE A N 1
ATOM 1568 C CA . ILE A 1 190 ? 10.352 -2.230 35.941 1.00 20.89 190 ILE A CA 1
ATOM 1569 C C . ILE A 1 190 ? 11.099 -0.944 35.623 1.00 22.87 190 ILE A C 1
ATOM 1570 O O . ILE A 1 190 ? 12.186 -0.698 36.147 1.00 21.78 190 ILE A O 1
ATOM 1575 N N . ASP A 1 191 ? 10.517 -0.129 34.751 1.00 22.51 191 ASP A N 1
ATOM 1576 C CA . ASP A 1 191 ? 11.089 1.171 34.426 1.00 19.52 191 ASP A CA 1
ATOM 1577 C C . ASP A 1 191 ? 10.618 2.231 35.416 1.00 17.65 191 ASP A C 1
ATOM 1578 O O . ASP A 1 191 ? 9.425 2.349 35.701 1.00 19.78 191 ASP A O 1
ATOM 1583 N N . VAL A 1 192 ? 11.564 3.005 35.937 1.00 21.09 192 VAL A N 1
ATOM 1584 C CA . VAL A 1 192 ? 11.250 4.037 36.918 1.00 17.97 192 VAL A CA 1
ATOM 1585 C C . VAL A 1 192 ? 11.666 5.420 36.424 1.00 21.21 192 VAL A C 1
ATOM 1586 O O . VAL A 1 192 ? 12.741 5.916 36.768 1.00 21.78 192 VAL A O 1
ATOM 1590 N N . PRO A 1 193 ? 10.819 6.045 35.596 1.00 22.84 193 PRO A N 1
ATOM 1591 C CA . PRO A 1 193 ? 11.071 7.443 35.246 1.00 23.41 193 PRO A CA 1
ATOM 1592 C C . PRO A 1 193 ? 10.851 8.333 36.466 1.00 22.26 193 PRO A C 1
ATOM 1593 O O . PRO A 1 193 ? 9.937 8.078 37.250 1.00 25.00 193 PRO A O 1
ATOM 1597 N N . MET A 1 194 ? 11.692 9.346 36.635 1.00 22.11 194 MET A N 1
ATOM 1598 C CA . MET A 1 194 ? 11.594 10.231 37.791 1.00 22.65 194 MET A CA 1
ATOM 1599 C C . MET A 1 194 ? 10.981 11.570 37.402 1.00 22.25 194 MET A C 1
ATOM 1600 O O . MET A 1 194 ? 11.469 12.244 36.496 1.00 21.73 194 MET A O 1
ATOM 1605 N N . TYR A 1 195 ? 9.913 11.954 38.094 1.00 21.86 195 TYR A N 1
ATOM 1606 C CA . TYR A 1 195 ? 9.202 13.184 37.768 1.00 22.73 195 TYR A CA 1
ATOM 1607 C C . TYR A 1 195 ? 9.223 14.210 38.887 1.00 26.20 195 TYR A C 1
ATOM 1608 O O . TYR A 1 195 ? 9.232 13.864 40.067 1.00 26.09 195 TYR A O 1
ATOM 1617 N N . ALA A 1 196 ? 9.219 15.479 38.493 1.00 28.78 196 ALA A N 1
ATOM 1618 C CA . ALA A 1 196 ? 8.978 16.577 39.416 1.00 30.12 196 ALA A CA 1
ATOM 1619 C C . ALA A 1 196 ? 7.648 17.234 39.066 1.00 29.26 196 ALA A C 1
ATOM 1620 O O . ALA A 1 196 ? 7.371 17.509 37.898 1.00 30.20 196 ALA A O 1
ATOM 1622 N N . ILE A 1 197 ? 6.821 17.464 40.081 1.00 28.17 197 ILE A N 1
ATOM 1623 C CA . ILE A 1 197 ? 5.493 18.043 39.886 1.00 27.21 197 ILE A CA 1
ATOM 1624 C C . ILE A 1 197 ? 5.206 19.101 40.952 1.00 24.33 197 ILE A C 1
ATOM 1625 O O . ILE A 1 197 ? 5.766 19.037 42.049 1.00 24.23 197 ILE A O 1
ATOM 1630 N N . PRO A 1 198 ? 4.353 20.090 40.626 1.00 31.78 198 PRO A N 1
ATOM 1631 C CA . PRO A 1 198 ? 3.989 21.145 41.579 1.00 26.34 198 PRO A CA 1
ATOM 1632 C C . PRO A 1 198 ? 3.380 20.591 42.857 1.00 33.07 198 PRO A C 1
ATOM 1633 O O . PRO A 1 198 ? 2.722 19.553 42.827 1.00 32.40 198 PRO A O 1
ATOM 1637 N N . LYS A 1 199 ? 3.593 21.294 43.963 1.00 32.03 199 LYS A N 1
ATOM 1638 C CA . LYS A 1 199 ? 3.156 20.836 45.275 1.00 36.48 199 LYS A CA 1
ATOM 1639 C C . LYS A 1 199 ? 1.812 21.430 45.685 1.00 38.82 199 LYS A C 1
ATOM 1640 O O . LYS A 1 199 ? 1.274 21.097 46.742 1.00 40.42 199 LYS A O 1
ATOM 1646 N N . GLU A 1 200 ? 1.273 22.304 44.841 1.00 42.14 200 GLU A N 1
ATOM 1647 C CA . GLU A 1 200 ? 0.045 23.032 45.153 1.00 46.76 200 GLU A CA 1
ATOM 1648 C C . GLU A 1 200 ? -1.172 22.112 45.260 1.00 46.10 200 GLU A C 1
ATOM 1649 O O . GLU A 1 200 ? -1.082 20.906 45.017 1.00 51.37 200 GLU A O 1
ATOM 1655 N N . VAL A 1 236 ? -2.993 18.027 38.573 1.00 50.15 236 VAL A N 1
ATOM 1656 C CA . VAL A 1 236 ? -1.651 18.432 38.172 1.00 49.26 236 VAL A CA 1
ATOM 1657 C C . VAL A 1 236 ? -1.621 18.893 36.719 1.00 50.16 236 VAL A C 1
ATOM 1658 O O . VAL A 1 236 ? -1.971 18.137 35.812 1.00 49.06 236 VAL A O 1
ATOM 1662 N N . GLU A 1 237 ? -1.204 20.137 36.500 1.00 51.28 237 GLU A N 1
ATOM 1663 C CA . GLU A 1 237 ? -1.081 20.662 35.146 1.00 51.06 237 GLU A CA 1
ATOM 1664 C C . GLU A 1 237 ? 0.051 19.958 34.404 1.00 41.59 237 GLU A C 1
ATOM 1665 O O . GLU A 1 237 ? 1.181 19.890 34.889 1.00 39.23 237 GLU A O 1
ATOM 1671 N N . SER A 1 238 ? -0.268 19.431 33.225 1.00 36.26 238 SER A N 1
ATOM 1672 C CA . SER A 1 238 ? 0.675 18.643 32.437 1.00 37.41 238 SER A CA 1
ATOM 1673 C C . SER A 1 238 ? 1.890 19.447 31.984 1.00 38.46 238 SER A C 1
ATOM 1674 O O . SER A 1 238 ? 2.938 18.883 31.669 1.00 36.41 238 SER A O 1
ATOM 1677 N N . ASP A 1 239 ? 1.743 20.767 31.953 1.00 35.79 239 ASP A N 1
ATOM 1678 C CA . ASP A 1 239 ? 2.816 21.652 31.515 1.00 39.25 239 ASP A CA 1
ATOM 1679 C C . ASP A 1 239 ? 3.887 21.815 32.589 1.00 35.54 239 ASP A C 1
ATOM 1680 O O . ASP A 1 239 ? 4.870 22.531 32.396 1.00 31.07 239 ASP A O 1
ATOM 1685 N N . LYS A 1 240 ? 3.694 21.144 33.719 1.00 31.46 240 LYS A N 1
ATOM 1686 C CA . LYS A 1 240 ? 4.624 21.246 34.833 1.00 33.88 240 LYS A CA 1
ATOM 1687 C C . LYS A 1 240 ? 5.118 19.877 35.286 1.00 29.66 240 LYS A C 1
ATOM 1688 O O . LYS A 1 240 ? 5.854 19.770 36.268 1.00 24.79 240 LYS A O 1
ATOM 1694 N N . VAL A 1 241 ? 4.700 18.832 34.576 1.00 26.62 241 VAL A N 1
ATOM 1695 C CA . VAL A 1 241 ? 5.181 17.484 34.853 1.00 26.00 241 VAL A CA 1
ATOM 1696 C C . VAL A 1 241 ? 6.547 17.292 34.205 1.00 25.80 241 VAL A C 1
ATOM 1697 O O . VAL A 1 241 ? 6.646 16.990 33.016 1.00 25.24 241 VAL A O 1
ATOM 1701 N N . ASN A 1 242 ? 7.598 17.478 34.997 1.00 26.66 242 ASN A N 1
ATOM 1702 C CA . ASN A 1 242 ? 8.963 17.436 34.486 1.00 26.10 242 ASN A CA 1
ATOM 1703 C C . ASN A 1 242 ? 9.634 16.072 34.637 1.00 27.76 242 ASN A C 1
ATOM 1704 O O . ASN A 1 242 ? 9.722 15.527 35.737 1.00 26.06 242 ASN A O 1
ATOM 1709 N N . LEU A 1 243 ? 10.110 15.529 33.521 1.00 21.86 243 LEU A N 1
ATOM 1710 C CA . LEU A 1 243 ? 10.846 14.270 33.527 1.00 21.16 243 LEU A CA 1
ATOM 1711 C C . LEU A 1 243 ? 12.341 14.524 33.691 1.00 27.54 243 LEU A C 1
ATOM 1712 O O . LEU A 1 243 ? 12.929 15.319 32.956 1.00 26.09 243 LEU A O 1
ATOM 1717 N N . ALA A 1 244 ? 12.955 13.852 34.660 1.00 24.33 244 ALA A N 1
ATOM 1718 C CA . ALA A 1 244 ? 14.391 13.980 34.871 1.00 28.49 244 ALA A CA 1
ATOM 1719 C C . ALA A 1 244 ? 15.154 13.089 33.893 1.00 28.75 244 ALA A C 1
ATOM 1720 O O . ALA A 1 244 ? 14.945 11.877 33.851 1.00 27.11 244 ALA A O 1
ATOM 1722 N N . LEU A 1 245 ? 16.033 13.700 33.105 1.00 29.56 245 LEU A N 1
ATOM 1723 C CA . LEU A 1 245 ? 16.776 12.981 32.073 1.00 30.63 245 LEU A CA 1
ATOM 1724 C C . LEU A 1 245 ? 18.139 12.510 32.577 1.00 30.93 245 LEU A C 1
ATOM 1725 O O . LEU A 1 245 ? 18.780 13.175 33.390 1.00 28.71 245 LEU A O 1
ATOM 1730 N N . ARG A 1 246 ? 18.577 11.359 32.080 1.00 35.21 246 ARG A N 1
ATOM 1731 C CA . ARG A 1 246 ? 19.786 10.717 32.581 1.00 37.99 246 ARG A CA 1
ATOM 1732 C C . ARG A 1 246 ? 20.953 10.818 31.605 1.00 40.73 246 ARG A C 1
ATOM 1733 O O . ARG A 1 246 ? 22.112 10.712 32.003 1.00 46.86 246 ARG A O 1
ATOM 1741 N N . GLU A 1 247 ? 20.645 11.021 30.329 1.00 43.51 247 GLU A N 1
ATOM 1742 C CA . GLU A 1 247 ? 21.676 11.144 29.304 1.00 51.64 247 GLU A CA 1
ATOM 1743 C C . GLU A 1 247 ? 21.483 12.413 28.479 1.00 52.40 247 GLU A C 1
ATOM 1744 O O . GLU A 1 247 ? 20.372 12.928 28.367 1.00 54.47 247 GLU A O 1
ATOM 1750 N N . GLY A 1 248 ? 22.567 12.917 27.900 1.00 52.79 248 GLY A N 1
ATOM 1751 C CA . GLY A 1 248 ? 22.495 14.125 27.101 1.00 54.35 248 GLY A CA 1
ATOM 1752 C C . GLY A 1 248 ? 22.889 15.359 27.886 1.00 56.29 248 GLY A C 1
ATOM 1753 O O . GLY A 1 248 ? 23.585 15.264 28.897 1.00 59.29 248 GLY A O 1
ATOM 1754 N N . VAL A 1 249 ? 22.438 16.521 27.424 1.00 54.60 249 VAL A N 1
ATOM 1755 C CA . VAL A 1 249 ? 22.811 17.789 28.041 1.00 51.72 249 VAL A CA 1
ATOM 1756 C C . VAL A 1 249 ? 21.611 18.501 28.657 1.00 51.51 249 VAL A C 1
ATOM 1757 O O . VAL A 1 249 ? 21.763 19.503 29.352 1.00 55.92 249 VAL A O 1
ATOM 1761 N N . ARG A 1 250 ? 20.417 17.980 28.397 1.00 50.09 250 ARG A N 1
ATOM 1762 C CA . ARG A 1 250 ? 19.202 18.529 28.986 1.00 52.36 250 ARG A CA 1
ATOM 1763 C C . ARG A 1 250 ? 18.887 17.810 30.293 1.00 47.31 250 ARG A C 1
ATOM 1764 O O . ARG A 1 250 ? 18.853 16.580 30.341 1.00 49.42 250 ARG A O 1
ATOM 1772 N N . ARG A 1 251 ? 18.663 18.582 31.351 1.00 38.66 251 ARG A N 1
ATOM 1773 C CA . ARG A 1 251 ? 18.398 18.022 32.671 1.00 34.65 251 ARG A CA 1
ATOM 1774 C C . ARG A 1 251 ? 16.941 17.600 32.820 1.00 32.22 251 ARG A C 1
ATOM 1775 O O . ARG A 1 251 ? 16.646 16.497 33.280 1.00 30.01 251 ARG A O 1
ATOM 1783 N N . TRP A 1 252 ? 16.030 18.485 32.430 1.00 36.89 252 TRP A N 1
ATOM 1784 C CA . TRP A 1 252 ? 14.605 18.207 32.546 1.00 35.21 252 TRP A CA 1
ATOM 1785 C C . TRP A 1 252 ? 13.909 18.240 31.190 1.00 37.73 252 TRP A C 1
ATOM 1786 O O . TRP A 1 252 ? 14.347 18.930 30.268 1.00 40.28 252 TRP A O 1
ATOM 1797 N N . SER A 1 253 ? 12.820 17.486 31.086 1.00 34.52 253 SER A N 1
ATOM 1798 C CA . SER A 1 253 ? 11.948 17.532 29.919 1.00 32.08 253 SER A CA 1
ATOM 1799 C C . SER A 1 253 ? 10.491 17.487 30.364 1.00 32.75 253 SER A C 1
ATOM 1800 O O . SER A 1 253 ? 10.075 16.567 31.070 1.00 33.31 253 SER A O 1
ATOM 1803 N N . VAL A 1 254 ? 9.721 18.492 29.963 1.00 33.44 254 VAL A N 1
ATOM 1804 C CA . VAL A 1 254 ? 8.295 18.504 30.259 1.00 30.01 254 VAL A CA 1
ATOM 1805 C C . VAL A 1 254 ? 7.604 17.417 29.445 1.00 30.20 254 VAL A C 1
ATOM 1806 O O . VAL A 1 254 ? 7.474 17.524 28.222 1.00 28.30 254 VAL A O 1
ATOM 1810 N N . SER A 1 255 ? 7.174 16.363 30.129 1.00 23.19 255 SER A N 1
ATOM 1811 C CA . SER A 1 255 ? 6.542 15.230 29.470 1.00 25.28 255 SER A CA 1
ATOM 1812 C C . SER A 1 255 ? 5.590 14.499 30.415 1.00 26.54 255 SER A C 1
ATOM 1813 O O . SER A 1 255 ? 6.007 13.643 31.196 1.00 25.94 255 SER A O 1
ATOM 1816 N N . ASP A 1 256 ? 4.310 14.845 30.342 1.00 29.49 256 ASP A N 1
ATOM 1817 C CA . ASP A 1 256 ? 3.296 14.196 31.161 1.00 30.39 256 ASP A CA 1
ATOM 1818 C C . ASP A 1 256 ? 2.791 12.945 30.457 1.00 29.19 256 ASP A C 1
ATOM 1819 O O . ASP A 1 256 ? 2.168 13.038 29.400 1.00 29.38 256 ASP A O 1
ATOM 1824 N N . PRO A 1 257 ? 3.057 11.768 31.044 1.00 27.13 257 PRO A N 1
ATOM 1825 C CA . PRO A 1 257 ? 2.600 10.490 30.487 1.00 25.52 257 PRO A CA 1
ATOM 1826 C C . PRO A 1 257 ? 1.075 10.392 30.430 1.00 24.10 257 PRO A C 1
ATOM 1827 O O . PRO A 1 257 ? 0.529 9.644 29.616 1.00 25.75 257 PRO A O 1
ATOM 1831 N N . LYS A 1 258 ? 0.404 11.152 31.292 1.00 23.04 258 LYS A N 1
ATOM 1832 C CA . LYS A 1 258 ? -1.055 11.214 31.329 1.00 22.89 258 LYS A CA 1
ATOM 1833 C C . LYS A 1 258 ? -1.638 11.626 29.976 1.00 25.84 258 LYS A C 1
ATOM 1834 O O . LYS A 1 258 ? -2.735 11.206 29.607 1.00 28.27 258 LYS A O 1
ATOM 1840 N N . ILE A 1 259 ? -0.889 12.437 29.236 1.00 26.14 259 ILE A N 1
ATOM 1841 C CA . ILE A 1 259 ? -1.318 12.907 27.922 1.00 26.18 259 ILE A CA 1
ATOM 1842 C C . ILE A 1 259 ? -1.458 11.759 26.921 1.00 26.94 259 ILE A C 1
ATOM 1843 O O . ILE A 1 259 ? -2.449 11.682 26.194 1.00 23.34 259 ILE A O 1
ATOM 1848 N N . VAL A 1 260 ? -0.468 10.870 26.885 1.00 21.77 260 VAL A N 1
ATOM 1849 C CA . VAL A 1 260 ? -0.532 9.689 26.026 1.00 21.28 260 VAL A CA 1
ATOM 1850 C C . VAL A 1 260 ? -1.625 8.736 26.509 1.00 21.12 260 VAL A C 1
ATOM 1851 O O . VAL A 1 260 ? -2.352 8.147 25.710 1.00 22.70 260 VAL A O 1
ATOM 1855 N N . GLU A 1 261 ? -1.741 8.602 27.826 1.00 21.39 261 GLU A N 1
ATOM 1856 C CA . GLU A 1 261 ? -2.771 7.762 28.424 1.00 23.65 261 GLU A CA 1
ATOM 1857 C C . GLU A 1 261 ? -4.166 8.262 28.053 1.00 26.89 261 GLU A C 1
ATOM 1858 O O . GLU A 1 261 ? -5.013 7.483 27.606 1.00 22.26 261 GLU A O 1
ATOM 1864 N N . ASP A 1 262 ? -4.391 9.561 28.235 1.00 26.05 262 ASP A N 1
ATOM 1865 C CA . ASP A 1 262 ? -5.668 10.178 27.892 1.00 29.63 262 ASP A CA 1
ATOM 1866 C C . ASP A 1 262 ? -5.961 10.063 26.404 1.00 24.39 262 ASP A C 1
ATOM 1867 O O . ASP A 1 262 ? -7.091 9.795 26.010 1.00 25.11 262 ASP A O 1
ATOM 1872 N N . TRP A 1 263 ? -4.936 10.266 25.583 1.00 23.96 263 TRP A N 1
ATOM 1873 C CA . TRP A 1 263 ? -5.094 10.200 24.137 1.00 26.59 263 TRP A CA 1
ATOM 1874 C C . TRP A 1 263 ? -5.479 8.805 23.663 1.00 27.32 263 TRP A C 1
ATOM 1875 O O . TRP A 1 263 ? -6.336 8.653 22.791 1.00 24.48 263 TRP A O 1
ATOM 1886 N N . PHE A 1 264 ? -4.841 7.788 24.236 1.00 22.72 264 PHE A N 1
ATOM 1887 C CA . PHE A 1 264 ? -5.092 6.412 23.824 1.00 22.25 264 PHE A CA 1
ATOM 1888 C C . PHE A 1 264 ? -6.457 5.929 24.298 1.00 28.77 264 PHE A C 1
ATOM 1889 O O . PHE A 1 264 ? -7.171 5.255 23.556 1.00 27.66 264 PHE A O 1
ATOM 1897 N N . ASN A 1 265 ? -6.816 6.271 25.532 1.00 28.22 265 ASN A N 1
ATOM 1898 C CA . ASN A 1 265 ? -8.117 5.898 26.076 1.00 26.90 265 ASN A CA 1
ATOM 1899 C C . ASN A 1 265 ? -9.249 6.547 25.289 1.00 27.48 265 ASN A C 1
ATOM 1900 O O . ASN A 1 265 ? -10.270 5.916 25.024 1.00 28.86 265 ASN A O 1
ATOM 1905 N N . GLU A 1 266 ? -9.054 7.804 24.903 1.00 27.52 266 GLU A N 1
ATOM 1906 C CA . GLU A 1 266 ? -10.033 8.511 24.086 1.00 32.54 266 GLU A CA 1
ATOM 1907 C C . GLU A 1 266 ? -10.131 7.880 22.701 1.00 31.34 266 GLU A C 1
ATOM 1908 O O . GLU A 1 266 ? -11.207 7.830 22.105 1.00 28.06 266 GLU A O 1
ATOM 1914 N N . SER A 1 267 ? -8.996 7.405 22.196 1.00 25.85 267 SER A N 1
ATOM 1915 C CA . SER A 1 267 ? -8.935 6.747 20.895 1.00 28.07 267 SER A CA 1
ATOM 1916 C C . SER A 1 267 ? -9.718 5.440 20.910 1.00 27.84 267 SER A C 1
ATOM 1917 O O . SER A 1 267 ? -10.420 5.113 19.949 1.00 26.28 267 SER A O 1
ATOM 1920 N N . CYS A 1 268 ? -9.588 4.692 22.002 1.00 25.02 268 CYS A N 1
ATOM 1921 C CA . CYS A 1 268 ? -10.332 3.450 22.177 1.00 29.35 268 CYS A CA 1
ATOM 1922 C C . CYS A 1 268 ? -11.832 3.726 22.188 1.00 26.72 268 CYS A C 1
ATOM 1923 O O . CYS A 1 268 ? -12.618 2.967 21.624 1.00 27.10 268 CYS A O 1
ATOM 1926 N N . LYS A 1 269 ? -12.218 4.822 22.834 1.00 27.36 269 LYS A N 1
ATOM 1927 C CA . LYS A 1 269 ? -13.610 5.255 22.853 1.00 35.15 269 LYS A CA 1
ATOM 1928 C C . LYS A 1 269 ? -14.076 5.608 21.448 1.00 35.56 269 LYS A C 1
ATOM 1929 O O . LYS A 1 269 ? -15.167 5.228 21.024 1.00 35.83 269 LYS A O 1
ATOM 1935 N N . ARG A 1 270 ? -13.228 6.337 20.733 1.00 35.69 270 ARG A N 1
ATOM 1936 C CA . ARG A 1 270 ? -13.568 6.862 19.417 1.00 38.64 270 ARG A CA 1
ATOM 1937 C C . ARG A 1 270 ? -13.624 5.767 18.355 1.00 41.16 270 ARG A C 1
ATOM 1938 O O . ARG A 1 270 ? -14.581 5.683 17.587 1.00 40.78 270 ARG A O 1
ATOM 1946 N N . ILE A 1 271 ? -12.594 4.931 18.319 1.00 41.88 271 ILE A N 1
ATOM 1947 C CA . ILE A 1 271 ? -12.476 3.898 17.297 1.00 28.15 271 ILE A CA 1
ATOM 1948 C C . ILE A 1 271 ? -13.248 2.635 17.677 1.00 28.19 271 ILE A C 1
ATOM 1949 O O . ILE A 1 271 ? -13.940 2.040 16.847 1.00 28.80 271 ILE A O 1
ATOM 1954 N N . GLY A 1 272 ? -13.135 2.236 18.938 1.00 27.67 272 GLY A N 1
ATOM 1955 C CA . GLY A 1 272 ? -13.780 1.024 19.405 1.00 27.80 272 GLY A CA 1
ATOM 1956 C C . GLY A 1 272 ? -12.831 0.155 20.204 1.00 35.83 272 GLY A C 1
ATOM 1957 O O . GLY A 1 272 ? -11.615 0.335 20.153 1.00 31.49 272 GLY A O 1
ATOM 1958 N N . GLY A 1 273 ? -13.392 -0.799 20.938 1.00 36.94 273 GLY A N 1
ATOM 1959 C CA . GLY A 1 273 ? -12.605 -1.661 21.800 1.00 38.96 273 GLY A CA 1
ATOM 1960 C C . GLY A 1 273 ? -11.587 -2.514 21.065 1.00 36.83 273 GLY A C 1
ATOM 1961 O O . GLY A 1 273 ? -10.621 -2.985 21.664 1.00 42.82 273 GLY A O 1
ATOM 1962 N N . HIS A 1 274 ? -11.796 -2.705 19.765 1.00 29.88 274 HIS A N 1
ATOM 1963 C CA . HIS A 1 274 ? -10.909 -3.541 18.959 1.00 29.56 274 HIS A CA 1
ATOM 1964 C C . HIS A 1 274 ? -9.542 -2.890 18.756 1.00 27.23 274 HIS A C 1
ATOM 1965 O O . HIS A 1 274 ? -8.610 -3.529 18.266 1.00 26.80 274 HIS A O 1
ATOM 1972 N N . LEU A 1 275 ? -9.430 -1.619 19.132 1.00 23.25 275 LEU A N 1
ATOM 1973 C CA . LEU A 1 275 ? -8.173 -0.889 19.016 1.00 24.87 275 LEU A CA 1
ATOM 1974 C C . LEU A 1 275 ? -7.093 -1.496 19.904 1.00 21.54 275 LEU A C 1
ATOM 1975 O O . LEU A 1 275 ? -5.936 -1.606 19.500 1.00 25.91 275 LEU A O 1
ATOM 1980 N N . ARG A 1 276 ? -7.470 -1.877 21.120 1.00 21.60 276 ARG A N 1
ATOM 1981 C CA . ARG A 1 276 ? -6.531 -2.519 22.030 1.00 27.66 276 ARG A CA 1
ATOM 1982 C C . ARG A 1 276 ? -6.085 -3.863 21.474 1.00 26.60 276 ARG A C 1
ATOM 1983 O O . ARG A 1 276 ? -4.916 -4.232 21.587 1.00 28.59 276 ARG A O 1
ATOM 1991 N N . SER A 1 277 ? -7.023 -4.585 20.867 1.00 32.12 277 SER A N 1
ATOM 1992 C CA . SER A 1 277 ? -6.728 -5.885 20.279 1.00 25.37 277 SER A CA 1
ATOM 1993 C C . SER A 1 277 ? -5.709 -5.762 19.149 1.00 22.06 277 SER A C 1
ATOM 1994 O O . SER A 1 277 ? -4.694 -6.454 19.147 1.00 20.05 277 SER A O 1
ATOM 1997 N N . VAL A 1 278 ? -5.977 -4.870 18.198 1.00 20.78 278 VAL A N 1
ATOM 1998 C CA . VAL A 1 278 ? -5.094 -4.701 17.046 1.00 30.06 278 VAL A CA 1
ATOM 1999 C C . VAL A 1 278 ? -3.752 -4.079 17.439 1.00 25.26 278 VAL A C 1
ATOM 2000 O O . VAL A 1 278 ? -2.748 -4.280 16.755 1.00 23.69 278 VAL A O 1
ATOM 2004 N N . CYS A 1 279 ? -3.734 -3.329 18.539 1.00 19.77 279 CYS A N 1
ATOM 2005 C CA . CYS A 1 279 ? -2.488 -2.766 19.053 1.00 19.91 279 CYS A CA 1
ATOM 2006 C C . CYS A 1 279 ? -1.674 -3.856 19.737 1.00 20.27 279 CYS A C 1
ATOM 2007 O O . CYS A 1 279 ? -0.453 -3.906 19.603 1.00 18.46 279 CYS A O 1
ATOM 2010 N N . ARG A 1 280 ? -2.365 -4.727 20.468 1.00 18.88 280 ARG A N 1
ATOM 2011 C CA . ARG A 1 280 ? -1.739 -5.892 21.085 1.00 22.68 280 ARG A CA 1
ATOM 2012 C C . ARG A 1 280 ? -1.110 -6.788 20.026 1.00 23.13 280 ARG A C 1
ATOM 2013 O O . ARG A 1 280 ? 0.022 -7.251 20.177 1.00 28.86 280 ARG A O 1
ATOM 2021 N N . PHE A 1 281 ? -1.858 -7.026 18.953 1.00 20.42 281 PHE A N 1
ATOM 2022 C CA . PHE A 1 281 ? -1.418 -7.905 17.873 1.00 19.18 281 PHE A CA 1
ATOM 2023 C C . PHE A 1 281 ? -0.194 -7.349 17.147 1.00 21.39 281 PHE A C 1
ATOM 2024 O O . PHE A 1 281 ? 0.722 -8.092 16.796 1.00 20.36 281 PHE A O 1
ATOM 2032 N N . MET A 1 282 ? -0.183 -6.038 16.925 1.00 19.79 282 MET A N 1
ATOM 2033 C CA . MET A 1 282 ? 0.938 -5.388 16.254 1.00 21.00 282 MET A CA 1
ATOM 2034 C C . MET A 1 282 ? 2.185 -5.424 17.130 1.00 22.97 282 MET A C 1
ATOM 2035 O O . MET A 1 282 ? 3.302 -5.593 16.632 1.00 21.42 282 MET A O 1
ATOM 2040 N N . LYS A 1 283 ? 1.990 -5.267 18.435 1.00 18.33 283 LYS A N 1
ATOM 2041 C CA . LYS A 1 283 ? 3.095 -5.344 19.381 1.00 18.07 283 LYS A CA 1
ATOM 2042 C C . LYS A 1 283 ? 3.623 -6.770 19.459 1.00 19.36 283 LYS A C 1
ATOM 2043 O O . LYS A 1 283 ? 4.824 -6.987 19.621 1.00 20.08 283 LYS A O 1
ATOM 2049 N N . ALA A 1 284 ? 2.716 -7.736 19.344 1.00 20.52 284 ALA A N 1
ATOM 2050 C CA . ALA A 1 284 ? 3.092 -9.144 19.291 1.00 21.20 284 ALA A CA 1
ATOM 2051 C C . ALA A 1 284 ? 3.913 -9.417 18.037 1.00 23.41 284 ALA A C 1
ATOM 2052 O O . ALA A 1 284 ? 4.905 -10.140 18.080 1.00 22.36 284 ALA A O 1
ATOM 2054 N N . TRP A 1 285 ? 3.490 -8.829 16.922 1.00 25.68 285 TRP A N 1
ATOM 2055 C CA . TRP A 1 285 ? 4.225 -8.941 15.669 1.00 25.16 285 TRP A CA 1
ATOM 2056 C C . TRP A 1 285 ? 5.626 -8.363 15.817 1.00 19.54 285 TRP A C 1
ATOM 2057 O O . TRP A 1 285 ? 6.596 -8.942 15.330 1.00 20.01 285 TRP A O 1
ATOM 2068 N N . ARG A 1 286 ? 5.723 -7.218 16.488 1.00 19.21 286 ARG A N 1
ATOM 2069 C CA . ARG A 1 286 ? 7.011 -6.577 16.728 1.00 20.17 286 ARG A CA 1
ATOM 2070 C C . ARG A 1 286 ? 7.909 -7.463 17.583 1.00 19.83 286 ARG A C 1
ATOM 2071 O O . ARG A 1 286 ? 9.096 -7.614 17.301 1.00 25.43 286 ARG A O 1
ATOM 2079 N N . ASP A 1 287 ? 7.330 -8.043 18.630 1.00 19.05 287 ASP A N 1
ATOM 2080 C CA . ASP A 1 287 ? 8.081 -8.904 19.539 1.00 22.18 287 ASP A CA 1
ATOM 2081 C C . ASP A 1 287 ? 8.546 -10.180 18.847 1.00 23.78 287 ASP A C 1
ATOM 2082 O O . ASP A 1 287 ? 9.568 -10.758 19.214 1.00 20.33 287 ASP A O 1
ATOM 2087 N N . ALA A 1 288 ? 7.792 -10.612 17.843 1.00 19.98 288 ALA A N 1
ATOM 2088 C CA . ALA A 1 288 ? 8.135 -11.807 17.083 1.00 20.65 288 ALA A CA 1
ATOM 2089 C C . ALA A 1 288 ? 9.262 -11.536 16.090 1.00 21.26 288 ALA A C 1
ATOM 2090 O O . ALA A 1 288 ? 10.155 -12.363 15.911 1.00 22.33 288 ALA A O 1
ATOM 2092 N N . GLN A 1 289 ? 9.219 -10.374 15.448 1.00 22.77 289 GLN A N 1
ATOM 2093 C CA . GLN A 1 289 ? 10.225 -10.019 14.453 1.00 21.88 289 GLN A CA 1
ATOM 2094 C C . GLN A 1 289 ? 11.512 -9.519 15.108 1.00 22.17 289 GLN A C 1
ATOM 2095 O O . GLN A 1 289 ? 12.610 -9.746 14.598 1.00 25.94 289 GLN A O 1
ATOM 2101 N N . TRP A 1 290 ? 11.369 -8.834 16.238 1.00 21.97 290 TRP A N 1
ATOM 2102 C CA . TRP A 1 290 ? 12.514 -8.332 16.990 1.00 22.92 290 TRP A CA 1
ATOM 2103 C C . TRP A 1 290 ? 12.602 -8.975 18.371 1.00 24.20 290 TRP A C 1
ATOM 2104 O O . TRP A 1 290 ? 11.685 -8.831 19.180 1.00 25.56 290 TRP A O 1
ATOM 2115 N N . GLU A 1 291 ? 13.696 -9.678 18.649 1.00 25.60 291 GLU A N 1
ATOM 2116 C CA . GLU A 1 291 ? 13.967 -10.094 20.021 1.00 30.89 291 GLU A CA 1
ATOM 2117 C C . GLU A 1 291 ? 14.217 -8.840 20.843 1.00 32.59 291 GLU A C 1
ATOM 2118 O O . GLU A 1 291 ? 13.696 -8.684 21.946 1.00 31.53 291 GLU A O 1
ATOM 2124 N N . VAL A 1 292 ? 15.018 -7.943 20.279 1.00 24.27 292 VAL A N 1
ATOM 2125 C CA . VAL A 1 292 ? 15.284 -6.649 20.887 1.00 26.58 292 VAL A CA 1
ATOM 2126 C C . VAL A 1 292 ? 15.180 -5.566 19.815 1.00 28.93 292 VAL A C 1
ATOM 2127 O O . VAL A 1 292 ? 15.498 -5.806 18.650 1.00 30.67 292 VAL A O 1
ATOM 2131 N N . GLY A 1 293 ? 14.702 -4.388 20.201 1.00 28.62 293 GLY A N 1
ATOM 2132 C CA . GLY A 1 293 ? 14.595 -3.277 19.275 1.00 23.74 293 GLY A CA 1
ATOM 2133 C C . GLY A 1 293 ? 13.301 -3.280 18.486 1.00 25.95 293 GLY A C 1
ATOM 2134 O O . GLY A 1 293 ? 12.290 -3.822 18.934 1.00 25.58 293 GLY A O 1
ATOM 2135 N N . GLY A 1 294 ? 13.338 -2.678 17.302 1.00 26.41 294 GLY A N 1
ATOM 2136 C CA . GLY A 1 294 ? 12.147 -2.516 16.489 1.00 19.57 294 GLY A CA 1
ATOM 2137 C C . GLY A 1 294 ? 11.424 -1.237 16.858 1.00 19.94 294 GLY A C 1
ATOM 2138 O O . GLY A 1 294 ? 11.848 -0.527 17.768 1.00 23.34 294 GLY A O 1
ATOM 2139 N N . PRO A 1 295 ? 10.321 -0.936 16.159 1.00 19.96 295 PRO A N 1
ATOM 2140 C CA . PRO A 1 295 ? 9.565 0.288 16.432 1.00 19.67 295 PRO A CA 1
ATOM 2141 C C . PRO A 1 295 ? 8.964 0.290 17.837 1.00 27.57 295 PRO A C 1
ATOM 2142 O O . PRO A 1 295 ? 8.512 -0.751 18.329 1.00 29.67 295 PRO A O 1
ATOM 2146 N N . SER A 1 296 ? 8.968 1.451 18.482 1.00 18.84 296 SER A N 1
ATOM 2147 C CA . SER A 1 296 ? 8.421 1.576 19.826 1.00 20.02 296 SER A CA 1
ATOM 2148 C C . SER A 1 296 ? 6.923 1.287 19.848 1.00 22.13 296 SER A C 1
ATOM 2149 O O . SER A 1 296 ? 6.240 1.396 18.828 1.00 20.29 296 SER A O 1
ATOM 2152 N N . SER A 1 297 ? 6.422 0.913 21.020 1.00 23.12 297 SER A N 1
ATOM 2153 C CA . SER A 1 297 ? 5.000 0.657 21.196 1.00 24.36 297 SER A CA 1
ATOM 2154 C C . SER A 1 297 ? 4.172 1.901 20.900 1.00 25.09 297 SER A C 1
ATOM 2155 O O . SER A 1 297 ? 3.094 1.809 20.319 1.00 23.11 297 SER A O 1
ATOM 2158 N N . ILE A 1 298 ? 4.685 3.064 21.289 1.00 27.20 298 ILE A N 1
ATOM 2159 C CA . ILE A 1 298 ? 3.942 4.311 21.131 1.00 20.04 298 ILE A CA 1
ATOM 2160 C C . ILE A 1 298 ? 3.772 4.681 19.655 1.00 27.06 298 ILE A C 1
ATOM 2161 O O . ILE A 1 298 ? 2.722 5.180 19.248 1.00 29.47 298 ILE A O 1
ATOM 2166 N N . SER A 1 299 ? 4.797 4.417 18.851 1.00 19.19 299 SER A N 1
ATOM 2167 C CA . SER A 1 299 ? 4.746 4.746 17.433 1.00 19.00 299 SER A CA 1
ATOM 2168 C C . SER A 1 299 ? 3.805 3.793 16.709 1.00 24.79 299 SER A C 1
ATOM 2169 O O . SER A 1 299 ? 3.112 4.181 15.768 1.00 23.55 299 SER A O 1
ATOM 2172 N N . LEU A 1 300 ? 3.794 2.541 17.154 1.00 18.01 300 LEU A N 1
ATOM 2173 C CA . LEU A 1 300 ? 2.882 1.541 16.615 1.00 19.50 300 LEU A CA 1
ATOM 2174 C C . LEU A 1 300 ? 1.437 1.910 16.918 1.00 24.71 300 LEU A C 1
ATOM 2175 O O . LEU A 1 300 ? 0.572 1.843 16.046 1.00 24.73 300 LEU A O 1
ATOM 2180 N N . MET A 1 301 ? 1.187 2.292 18.166 1.00 18.40 301 MET A N 1
ATOM 2181 C CA . MET A 1 301 ? -0.145 2.700 18.597 1.00 24.26 301 MET A CA 1
ATOM 2182 C C . MET A 1 301 ? -0.641 3.912 17.812 1.00 25.40 301 MET A C 1
ATOM 2183 O O . MET A 1 301 ? -1.780 3.936 17.350 1.00 24.68 301 MET A O 1
ATOM 2188 N N . THR A 1 302 ? 0.224 4.911 17.661 1.00 23.61 302 THR A N 1
ATOM 2189 C CA . THR A 1 302 ? -0.139 6.150 16.978 1.00 26.67 302 THR A CA 1
ATOM 2190 C C . THR A 1 302 ? -0.417 5.918 15.498 1.00 20.41 302 THR A C 1
ATOM 2191 O O . THR A 1 302 ? -1.315 6.528 14.923 1.00 26.19 302 THR A O 1
ATOM 2195 N N . ALA A 1 303 ? 0.361 5.035 14.885 1.00 19.63 303 ALA A N 1
ATOM 2196 C CA . ALA A 1 303 ? 0.171 4.716 13.476 1.00 21.67 303 ALA A CA 1
ATOM 2197 C C . ALA A 1 303 ? -1.158 3.999 13.262 1.00 25.27 303 ALA A C 1
ATOM 2198 O O . ALA A 1 303 ? -1.865 4.264 12.291 1.00 27.32 303 ALA A O 1
ATOM 2200 N N . VAL A 1 304 ? -1.497 3.102 14.183 1.00 26.65 304 VAL A N 1
ATOM 2201 C CA . VAL A 1 304 ? -2.711 2.299 14.069 1.00 24.89 304 VAL A CA 1
ATOM 2202 C C . VAL A 1 304 ? -3.966 3.157 14.211 1.00 25.08 304 VAL A C 1
ATOM 2203 O O . VAL A 1 304 ? -4.908 3.018 13.427 1.00 25.36 304 VAL A O 1
ATOM 2207 N N . VAL A 1 305 ? -3.980 4.048 15.200 1.00 23.91 305 VAL A N 1
ATOM 2208 C CA . VAL A 1 305 ? -5.144 4.901 15.406 1.00 27.80 305 VAL A CA 1
ATOM 2209 C C . VAL A 1 305 ? -5.291 5.887 14.250 1.00 30.66 305 VAL A C 1
ATOM 2210 O O . VAL A 1 305 ? -6.403 6.288 13.919 1.00 36.12 305 VAL A O 1
ATOM 2214 N N . ASN A 1 306 ? -4.172 6.263 13.632 1.00 27.73 306 ASN A N 1
ATOM 2215 C CA . ASN A 1 306 ? -4.200 7.180 12.500 1.00 26.35 306 ASN A CA 1
ATOM 2216 C C . ASN A 1 306 ? -4.857 6.509 11.303 1.00 27.43 306 ASN A C 1
ATOM 2217 O O . ASN A 1 306 ? -5.626 7.129 10.567 1.00 27.58 306 ASN A O 1
ATOM 2222 N N . ILE A 1 307 ? -4.552 5.229 11.127 1.00 26.30 307 ILE A N 1
ATOM 2223 C CA . ILE A 1 307 ? -5.160 4.426 10.077 1.00 26.46 307 ILE A CA 1
ATOM 2224 C C . ILE A 1 307 ? -6.638 4.190 10.358 1.00 30.20 307 ILE A C 1
ATOM 2225 O O . ILE A 1 307 ? -7.490 4.421 9.499 1.00 32.33 307 ILE A O 1
ATOM 2230 N N . LEU A 1 308 ? -6.936 3.735 11.571 1.00 23.51 308 LEU A N 1
ATOM 2231 C CA . LEU A 1 308 ? -8.301 3.380 11.940 1.00 24.90 308 LEU A CA 1
ATOM 2232 C C . LEU A 1 308 ? -9.210 4.600 12.056 1.00 25.92 308 LEU A C 1
ATOM 2233 O O . LEU A 1 308 ? -10.431 4.473 12.006 1.00 27.72 308 LEU A O 1
ATOM 2238 N N . ASP A 1 309 ? -8.616 5.778 12.220 1.00 30.33 309 ASP A N 1
ATOM 2239 C CA . ASP A 1 309 ? -9.388 7.017 12.228 1.00 29.51 309 ASP A CA 1
ATOM 2240 C C . ASP A 1 309 ? -9.727 7.438 10.807 1.00 29.91 309 ASP A C 1
ATOM 2241 O O . ASP A 1 309 ? -10.806 7.969 10.544 1.00 31.43 309 ASP A O 1
ATOM 2246 N N . ARG A 1 310 ? -8.800 7.182 9.892 1.00 33.04 310 ARG A N 1
ATOM 2247 C CA . ARG A 1 310 ? -8.925 7.639 8.515 1.00 37.21 310 ARG A CA 1
ATOM 2248 C C . ARG A 1 310 ? -9.726 6.685 7.633 1.00 43.40 310 ARG A C 1
ATOM 2249 O O . ARG A 1 310 ? -10.488 7.118 6.767 1.00 50.70 310 ARG A O 1
ATOM 2257 N N . GLU A 1 311 ? -9.550 5.387 7.856 1.00 42.30 311 GLU A N 1
ATOM 2258 C CA . GLU A 1 311 ? -10.113 4.378 6.967 1.00 39.99 311 GLU A CA 1
ATOM 2259 C C . GLU A 1 311 ? -11.314 3.670 7.581 1.00 40.52 311 GLU A C 1
ATOM 2260 O O . GLU A 1 311 ? -11.278 3.261 8.743 1.00 37.83 311 GLU A O 1
ATOM 2266 N N . SER A 1 312 ? -12.374 3.524 6.793 1.00 39.76 312 SER A N 1
ATOM 2267 C CA . SER A 1 312 ? -13.554 2.787 7.226 1.00 39.57 312 SER A CA 1
ATOM 2268 C C . SER A 1 312 ? -13.234 1.299 7.358 1.00 36.70 312 SER A C 1
ATOM 2269 O O . SER A 1 312 ? -12.573 0.722 6.497 1.00 39.70 312 SER A O 1
ATOM 2272 N N . HIS A 1 313 ? -13.702 0.680 8.437 1.00 31.53 313 HIS A N 1
ATOM 2273 C CA . HIS A 1 313 ? -13.442 -0.736 8.665 1.00 30.40 313 HIS A CA 1
ATOM 2274 C C . HIS A 1 313 ? -14.515 -1.369 9.540 1.00 32.61 313 HIS A C 1
ATOM 2275 O O . HIS A 1 313 ? -15.392 -0.682 10.063 1.00 30.61 313 HIS A O 1
ATOM 2282 N N . ASN A 1 314 ? -14.440 -2.687 9.681 1.00 30.55 314 ASN A N 1
ATOM 2283 C CA . ASN A 1 314 ? -15.308 -3.418 10.592 1.00 34.00 314 ASN A CA 1
ATOM 2284 C C . ASN A 1 314 ? -14.494 -3.927 11.773 1.00 33.95 314 ASN A C 1
ATOM 2285 O O . ASN A 1 314 ? -13.720 -4.876 11.642 1.00 33.84 314 ASN A O 1
ATOM 2290 N N . GLY A 1 315 ? -14.670 -3.282 12.922 1.00 33.48 315 GLY A N 1
ATOM 2291 C CA . GLY A 1 315 ? -13.954 -3.646 14.130 1.00 27.08 315 GLY A CA 1
ATOM 2292 C C . GLY A 1 315 ? -14.147 -5.099 14.517 1.00 28.10 315 GLY A C 1
ATOM 2293 O O . GLY A 1 315 ? -13.220 -5.752 15.000 1.00 25.08 315 GLY A O 1
ATOM 2294 N N . SER A 1 316 ? -15.355 -5.607 14.295 1.00 27.62 316 SER A N 1
ATOM 2295 C CA . SER A 1 316 ? -15.669 -6.992 14.614 1.00 29.83 316 SER A CA 1
ATOM 2296 C C . SER A 1 316 ? -14.876 -7.949 13.731 1.00 32.59 316 SER A C 1
ATOM 2297 O O . SER A 1 316 ? -14.581 -9.074 14.129 1.00 37.24 316 SER A O 1
ATOM 2300 N N . ASP A 1 317 ? -14.538 -7.492 12.528 1.00 33.91 317 ASP A N 1
ATOM 2301 C CA . ASP A 1 317 ? -13.747 -8.290 11.597 1.00 33.15 317 ASP A CA 1
ATOM 2302 C C . ASP A 1 317 ? -12.258 -8.017 11.793 1.00 32.45 317 ASP A C 1
ATOM 2303 O O . ASP A 1 317 ? -11.688 -7.144 11.140 1.00 27.95 317 ASP A O 1
ATOM 2308 N N . LEU A 1 318 ? -11.638 -8.773 12.695 1.00 23.65 318 LEU A N 1
ATOM 2309 C CA . LEU A 1 318 ? -10.225 -8.592 13.015 1.00 31.67 318 LEU A CA 1
ATOM 2310 C C . LEU A 1 318 ? -9.316 -9.046 11.881 1.00 29.71 318 LEU A C 1
ATOM 2311 O O . LEU A 1 318 ? -8.208 -8.536 11.726 1.00 31.86 318 LEU A O 1
ATOM 2316 N N . THR A 1 319 ? -9.786 -10.011 11.097 1.00 28.33 319 THR A N 1
ATOM 2317 C CA . THR A 1 319 ? -9.016 -10.512 9.962 1.00 27.91 319 THR A CA 1
ATOM 2318 C C . THR A 1 319 ? -8.838 -9.423 8.913 1.00 28.13 319 THR A C 1
ATOM 2319 O O . THR A 1 319 ? -7.719 -9.117 8.506 1.00 27.14 319 THR A O 1
ATOM 2323 N N . GLY A 1 320 ? -9.951 -8.839 8.482 1.00 23.84 320 GLY A N 1
ATOM 2324 C CA . GLY A 1 320 ? -9.916 -7.756 7.518 1.00 24.38 320 GLY A CA 1
ATOM 2325 C C . GLY A 1 320 ? -9.231 -6.518 8.066 1.00 25.86 320 GLY A C 1
ATOM 2326 O O . GLY A 1 320 ? -8.453 -5.872 7.365 1.00 27.34 320 GLY A O 1
ATOM 2327 N N . THR A 1 321 ? -9.518 -6.189 9.322 1.00 23.07 321 THR A N 1
ATOM 2328 C CA . THR A 1 321 ? -8.936 -5.011 9.961 1.00 23.35 321 THR A CA 1
ATOM 2329 C C . THR A 1 321 ? -7.413 -5.092 10.063 1.00 22.65 321 THR A C 1
ATOM 2330 O O . THR A 1 321 ? -6.715 -4.116 9.782 1.00 25.97 321 THR A O 1
ATOM 2334 N N . MET A 1 322 ? -6.901 -6.254 10.460 1.00 20.60 322 MET A N 1
ATOM 2335 C CA . MET A 1 322 ? -5.457 -6.457 10.553 1.00 27.37 322 MET A CA 1
ATOM 2336 C C . MET A 1 322 ? -4.806 -6.385 9.176 1.00 26.90 322 MET A C 1
ATOM 2337 O O . MET A 1 322 ? -3.680 -5.907 9.036 1.00 27.66 322 MET A O 1
ATOM 2342 N N . LYS A 1 323 ? -5.523 -6.862 8.164 1.00 23.03 323 LYS A N 1
ATOM 2343 C CA . LYS A 1 323 ? -5.051 -6.792 6.785 1.00 28.89 323 LYS A CA 1
ATOM 2344 C C . LYS A 1 323 ? -4.999 -5.343 6.313 1.00 29.56 323 LYS A C 1
ATOM 2345 O O . LYS A 1 323 ? -4.072 -4.943 5.609 1.00 30.17 323 LYS A O 1
ATOM 2351 N N . LEU A 1 324 ? -5.999 -4.562 6.711 1.00 22.29 324 LEU A N 1
ATOM 2352 C CA . LEU A 1 324 ? -6.034 -3.137 6.404 1.00 29.31 324 LEU A CA 1
ATOM 2353 C C . LEU A 1 324 ? -4.849 -2.421 7.040 1.00 24.04 324 LEU A C 1
ATOM 2354 O O . LEU A 1 324 ? -4.169 -1.620 6.398 1.00 24.79 324 LEU A O 1
ATOM 2359 N N . ILE A 1 325 ? -4.615 -2.722 8.312 1.00 21.52 325 ILE A N 1
ATOM 2360 C CA . ILE A 1 325 ? -3.522 -2.123 9.067 1.00 22.16 325 ILE A CA 1
ATOM 2361 C C . ILE A 1 325 ? -2.161 -2.477 8.474 1.00 24.52 325 ILE A C 1
ATOM 2362 O O . ILE A 1 325 ? -1.313 -1.604 8.289 1.00 23.88 325 ILE A O 1
ATOM 2367 N N . ALA A 1 326 ? -1.966 -3.757 8.171 1.00 23.47 326 ALA A N 1
ATOM 2368 C CA . ALA A 1 326 ? -0.702 -4.246 7.625 1.00 23.32 326 ALA A CA 1
ATOM 2369 C C . ALA A 1 326 ? -0.368 -3.578 6.295 1.00 27.02 326 ALA A C 1
ATOM 2370 O O . ALA A 1 326 ? 0.778 -3.211 6.043 1.00 26.65 326 ALA A O 1
ATOM 2372 N N . ARG A 1 327 ? -1.381 -3.418 5.450 1.00 21.21 327 ARG A N 1
ATOM 2373 C CA . ARG A 1 327 ? -1.205 -2.810 4.135 1.00 31.90 327 ARG A CA 1
ATOM 2374 C C . ARG A 1 327 ? -0.739 -1.356 4.224 1.00 30.89 327 ARG A C 1
ATOM 2375 O O . ARG A 1 327 ? 0.135 -0.926 3.469 1.00 27.46 327 ARG A O 1
ATOM 2383 N N . LEU A 1 328 ? -1.318 -0.609 5.158 1.00 29.88 328 LEU A N 1
ATOM 2384 C CA . LEU A 1 328 ? -1.113 0.834 5.228 1.00 27.92 328 LEU A CA 1
ATOM 2385 C C . LEU A 1 328 ? -0.035 1.251 6.226 1.00 29.32 328 LEU A C 1
ATOM 2386 O O . LEU A 1 328 ? 0.437 2.389 6.195 1.00 29.64 328 LEU A O 1
ATOM 2391 N N . LEU A 1 329 ? 0.351 0.333 7.107 1.00 29.24 329 LEU A N 1
ATOM 2392 C CA . LEU A 1 329 ? 1.338 0.633 8.144 1.00 29.41 329 LEU A CA 1
ATOM 2393 C C . LEU A 1 329 ? 2.673 1.176 7.608 1.00 28.86 329 LEU A C 1
ATOM 2394 O O . LEU A 1 329 ? 3.205 2.132 8.170 1.00 26.92 329 LEU A O 1
ATOM 2399 N N . PRO A 1 330 ? 3.224 0.579 6.529 1.00 27.60 330 PRO A N 1
ATOM 2400 C CA . PRO A 1 330 ? 4.500 1.129 6.052 1.00 27.17 330 PRO A CA 1
ATOM 2401 C C . PRO A 1 330 ? 4.383 2.559 5.525 1.00 32.45 330 PRO A C 1
ATOM 2402 O O . PRO A 1 330 ? 5.342 3.328 5.614 1.00 33.17 330 PRO A O 1
ATOM 2406 N N . GLU A 1 331 ? 3.220 2.910 4.987 1.00 34.30 331 GLU A N 1
ATOM 2407 C CA . GLU A 1 331 ? 3.015 4.245 4.438 1.00 37.54 331 GLU A CA 1
ATOM 2408 C C . GLU A 1 331 ? 2.836 5.273 5.547 1.00 34.03 331 GLU A C 1
ATOM 2409 O O . GLU A 1 331 ? 3.159 6.447 5.372 1.00 36.99 331 GLU A O 1
ATOM 2415 N N . GLU A 1 332 ? 2.321 4.826 6.687 1.00 32.11 332 GLU A N 1
ATOM 2416 C CA . GLU A 1 332 ? 2.199 5.690 7.853 1.00 32.07 332 GLU A CA 1
ATOM 2417 C C . GLU A 1 332 ? 3.567 6.129 8.344 1.00 31.00 332 GLU A C 1
ATOM 2418 O O . GLU A 1 332 ? 3.784 7.305 8.639 1.00 33.53 332 GLU A O 1
ATOM 2424 N N . PHE A 1 333 ? 4.486 5.173 8.429 1.00 22.49 333 PHE A N 1
ATOM 2425 C CA . PHE A 1 333 ? 5.843 5.450 8.881 1.00 22.45 333 PHE A CA 1
ATOM 2426 C C . PHE A 1 333 ? 6.658 6.149 7.797 1.00 28.39 333 PHE A C 1
ATOM 2427 O O . PHE A 1 333 ? 7.658 6.800 8.092 1.00 32.83 333 PHE A O 1
ATOM 2435 N N . ASN A 1 334 ? 6.227 6.015 6.545 1.00 30.01 334 ASN A N 1
ATOM 2436 C CA . ASN A 1 334 ? 6.836 6.756 5.445 1.00 31.08 334 ASN A CA 1
ATOM 2437 C C . ASN A 1 334 ? 6.395 8.213 5.466 1.00 30.24 334 ASN A C 1
ATOM 2438 O O . ASN A 1 334 ? 7.147 9.109 5.086 1.00 33.46 334 ASN A O 1
ATOM 2443 N N . ARG A 1 335 ? 5.165 8.440 5.915 1.00 24.86 335 ARG A N 1
ATOM 2444 C CA . ARG A 1 335 ? 4.642 9.790 6.086 1.00 32.97 335 ARG A CA 1
ATOM 2445 C C . ARG A 1 335 ? 5.260 10.460 7.304 1.00 34.06 335 ARG A C 1
ATOM 2446 O O . ARG A 1 335 ? 5.295 11.687 7.405 1.00 36.15 335 ARG A O 1
ATOM 2454 N N . GLY A 1 336 ? 5.745 9.641 8.231 1.00 24.12 336 GLY A N 1
ATOM 2455 C CA . GLY A 1 336 ? 6.232 10.133 9.505 1.00 23.81 336 GLY A CA 1
ATOM 2456 C C . GLY A 1 336 ? 5.131 10.018 10.538 1.00 23.26 336 GLY A C 1
ATOM 2457 O O . GLY A 1 336 ? 3.969 10.302 10.247 1.00 23.75 336 GLY A O 1
ATOM 2458 N N . VAL A 1 337 ? 5.492 9.584 11.741 1.00 27.78 337 VAL A N 1
ATOM 2459 C CA . VAL A 1 337 ? 4.520 9.429 12.816 1.00 27.17 337 VAL A CA 1
ATOM 2460 C C . VAL A 1 337 ? 4.748 10.482 13.893 1.00 29.16 337 VAL A C 1
ATOM 2461 O O . VAL A 1 337 ? 5.706 10.404 14.660 1.00 32.44 337 VAL A O 1
ATOM 2465 N N . GLU A 1 338 ? 3.864 11.472 13.939 1.00 31.73 338 GLU A N 1
ATOM 2466 C CA . GLU A 1 338 ? 3.969 12.541 14.924 1.00 37.69 338 GLU A CA 1
ATOM 2467 C C . GLU A 1 338 ? 3.480 12.074 16.288 1.00 34.74 338 GLU A C 1
ATOM 2468 O O . GLU A 1 338 ? 2.583 11.236 16.383 1.00 34.53 338 GLU A O 1
ATOM 2474 N N . SER A 1 339 ? 4.079 12.615 17.343 1.00 31.80 339 SER A N 1
ATOM 2475 C CA . SER A 1 339 ? 3.694 12.254 18.700 1.00 24.71 339 SER A CA 1
ATOM 2476 C C . SER A 1 339 ? 2.292 12.749 19.030 1.00 25.57 339 SER A C 1
ATOM 2477 O O . SER A 1 339 ? 1.925 13.870 18.681 1.00 26.73 339 SER A O 1
ATOM 2480 N N . PRO A 1 340 ? 1.498 11.904 19.703 1.00 25.19 340 PRO A N 1
ATOM 2481 C CA . PRO A 1 340 ? 0.179 12.322 20.190 1.00 26.23 340 PRO A CA 1
ATOM 2482 C C . PRO A 1 340 ? 0.305 13.394 21.270 1.00 27.71 340 PRO A C 1
ATOM 2483 O O . PRO A 1 340 ? -0.680 14.038 21.629 1.00 29.00 340 PRO A O 1
ATOM 2487 N N . ASP A 1 341 ? 1.521 13.569 21.781 1.00 27.69 341 ASP A N 1
ATOM 2488 C CA . ASP A 1 341 ? 1.842 14.669 22.680 1.00 32.48 341 ASP A CA 1
ATOM 2489 C C . ASP A 1 341 ? 2.499 15.782 21.875 1.00 33.87 341 ASP A C 1
ATOM 2490 O O . ASP A 1 341 ? 3.656 15.672 21.475 1.00 36.40 341 ASP A O 1
ATOM 2495 N N . ASP A 1 342 ? 1.754 16.859 21.650 1.00 35.37 342 ASP A N 1
ATOM 2496 C CA . ASP A 1 342 ? 2.213 17.948 20.794 1.00 37.91 342 ASP A CA 1
ATOM 2497 C C . ASP A 1 342 ? 3.340 18.773 21.414 1.00 41.82 342 ASP A C 1
ATOM 2498 O O . ASP A 1 342 ? 3.945 19.609 20.745 1.00 48.50 342 ASP A O 1
ATOM 2503 N N . THR A 1 343 ? 3.619 18.536 22.692 1.00 42.94 343 THR A N 1
ATOM 2504 C CA . THR A 1 343 ? 4.697 19.239 23.378 1.00 43.49 343 THR A CA 1
ATOM 2505 C C . THR A 1 343 ? 6.053 18.724 22.898 1.00 37.87 343 THR A C 1
ATOM 2506 O O . THR A 1 343 ? 7.037 19.465 22.876 1.00 40.54 343 THR A O 1
ATOM 2510 N N . ASP A 1 344 ? 6.091 17.454 22.501 1.00 31.58 344 ASP A N 1
ATOM 2511 C CA . ASP A 1 344 ? 7.303 16.850 21.956 1.00 33.35 344 ASP A CA 1
ATOM 2512 C C . ASP A 1 344 ? 7.817 17.635 20.752 1.00 38.46 344 ASP A C 1
ATOM 2513 O O . ASP A 1 344 ? 7.041 18.058 19.893 1.00 36.33 344 ASP A O 1
ATOM 2518 N N . GLU A 1 345 ? 9.130 17.828 20.698 1.00 41.90 345 GLU A N 1
ATOM 2519 C CA . GLU A 1 345 ? 9.752 18.580 19.614 1.00 47.24 345 GLU A CA 1
ATOM 2520 C C . GLU A 1 345 ? 10.018 17.704 18.396 1.00 44.17 345 GLU A C 1
ATOM 2521 O O . GLU A 1 345 ? 9.968 18.174 17.259 1.00 43.60 345 GLU A O 1
ATOM 2527 N N . LYS A 1 346 ? 10.302 16.429 18.637 1.00 40.09 346 LYS A N 1
ATOM 2528 C CA . LYS A 1 346 ? 10.596 15.499 17.556 1.00 36.86 346 LYS A CA 1
ATOM 2529 C C . LYS A 1 346 ? 9.455 14.510 17.364 1.00 35.48 346 LYS A C 1
ATOM 2530 O O . LYS A 1 346 ? 8.771 14.148 18.321 1.00 34.62 346 LYS A O 1
ATOM 2536 N N . PRO A 1 347 ? 9.241 14.066 16.119 1.00 33.61 347 PRO A N 1
ATOM 2537 C CA . PRO A 1 347 ? 8.198 13.068 15.874 1.00 28.37 347 PRO A CA 1
ATOM 2538 C C . PRO A 1 347 ? 8.610 11.697 16.409 1.00 23.85 347 PRO A C 1
ATOM 2539 O O . PRO A 1 347 ? 9.789 11.486 16.696 1.00 29.15 347 PRO A O 1
ATOM 2543 N N . LEU A 1 348 ? 7.651 10.788 16.555 1.00 24.32 348 LEU A N 1
ATOM 2544 C CA . LEU A 1 348 ? 7.949 9.429 16.998 1.00 22.03 348 LEU A CA 1
ATOM 2545 C C . LEU A 1 348 ? 8.760 8.705 15.935 1.00 24.64 348 LEU A C 1
ATOM 2546 O O . LEU A 1 348 ? 9.588 7.843 16.238 1.00 28.95 348 LEU A O 1
ATOM 2551 N N . PHE A 1 349 ? 8.515 9.075 14.684 1.00 22.35 349 PHE A N 1
ATOM 2552 C CA . PHE A 1 349 ? 9.168 8.453 13.542 1.00 21.63 349 PHE A CA 1
ATOM 2553 C C . PHE A 1 349 ? 9.229 9.462 12.401 1.00 23.90 349 PHE A C 1
ATOM 2554 O O . PHE A 1 349 ? 8.201 10.013 12.008 1.00 29.27 349 PHE A O 1
ATOM 2562 N N . PRO A 1 350 ? 10.435 9.714 11.868 1.00 25.19 350 PRO A N 1
ATOM 2563 C CA . PRO A 1 350 ? 10.615 10.756 10.849 1.00 30.86 350 PRO A CA 1
ATOM 2564 C C . PRO A 1 350 ? 9.920 10.436 9.528 1.00 33.45 350 PRO A C 1
ATOM 2565 O O . PRO A 1 350 ? 9.596 9.276 9.273 1.00 34.65 350 PRO A O 1
ATOM 2569 N N . ALA A 1 351 ? 9.690 11.460 8.709 1.00 30.79 351 ALA A N 1
ATOM 2570 C CA . ALA A 1 351 ? 9.195 11.263 7.353 1.00 30.91 351 ALA A CA 1
ATOM 2571 C C . ALA A 1 351 ? 10.259 10.544 6.537 1.00 30.97 351 ALA A C 1
ATOM 2572 O O . ALA A 1 351 ? 11.434 10.559 6.904 1.00 34.83 351 ALA A O 1
ATOM 2574 N N . GLU A 1 352 ? 9.845 9.925 5.435 1.00 28.56 352 GLU A N 1
ATOM 2575 C CA . GLU A 1 352 ? 10.722 9.066 4.640 1.00 33.01 352 GLU A CA 1
ATOM 2576 C C . GLU A 1 352 ? 12.020 9.750 4.215 1.00 33.80 352 GLU A C 1
ATOM 2577 O O . GLU A 1 352 ? 13.084 9.133 4.219 1.00 41.63 352 GLU A O 1
ATOM 2583 N N . SER A 1 353 ? 11.927 11.027 3.866 1.00 32.26 353 SER A N 1
ATOM 2584 C CA . SER A 1 353 ? 13.082 11.788 3.402 1.00 34.77 353 SER A CA 1
ATOM 2585 C C . SER A 1 353 ? 14.119 11.990 4.508 1.00 35.65 353 SER A C 1
ATOM 2586 O O . SER A 1 353 ? 15.260 12.374 4.242 1.00 41.75 353 SER A O 1
ATOM 2589 N N . ASN A 1 354 ? 13.709 11.736 5.747 1.00 34.01 354 ASN A N 1
ATOM 2590 C CA . ASN A 1 354 ? 14.590 11.874 6.900 1.00 36.03 354 ASN A CA 1
ATOM 2591 C C . ASN A 1 354 ? 14.948 10.520 7.513 1.00 35.49 354 ASN A C 1
ATOM 2592 O O . ASN A 1 354 ? 15.640 10.453 8.529 1.00 35.78 354 ASN A O 1
ATOM 2597 N N . HIS A 1 355 ? 14.473 9.444 6.890 1.00 30.31 355 HIS A N 1
ATOM 2598 C CA . HIS A 1 355 ? 14.763 8.090 7.357 1.00 31.31 355 HIS A CA 1
ATOM 2599 C C . HIS A 1 355 ? 16.238 7.764 7.207 1.00 32.20 355 HIS A C 1
ATOM 2600 O O . HIS A 1 355 ? 16.810 7.963 6.137 1.00 32.40 355 HIS A O 1
ATOM 2607 N N . ASN A 1 356 ? 16.859 7.268 8.273 1.00 30.64 356 ASN A N 1
ATOM 2608 C CA . ASN A 1 356 ? 18.181 6.668 8.135 1.00 34.94 356 ASN A CA 1
ATOM 2609 C C . ASN A 1 356 ? 18.019 5.175 7.860 1.00 35.20 356 ASN A C 1
ATOM 2610 O O . ASN A 1 356 ? 16.894 4.683 7.751 1.00 25.98 356 ASN A O 1
ATOM 2615 N N . VAL A 1 357 ? 19.130 4.457 7.752 1.00 32.75 357 VAL A N 1
ATOM 2616 C CA . VAL A 1 357 ? 19.081 3.056 7.353 1.00 32.94 357 VAL A CA 1
ATOM 2617 C C . VAL A 1 357 ? 18.352 2.192 8.389 1.00 31.31 357 VAL A C 1
ATOM 2618 O O . VAL A 1 357 ? 17.750 1.173 8.044 1.00 29.71 357 VAL A O 1
ATOM 2622 N N . HIS A 1 358 ? 18.383 2.616 9.650 1.00 30.04 358 HIS A N 1
ATOM 2623 C CA . HIS A 1 358 ? 17.720 1.880 10.720 1.00 31.50 358 HIS A CA 1
ATOM 2624 C C . HIS A 1 358 ? 16.208 2.018 10.602 1.00 26.55 358 HIS A C 1
ATOM 2625 O O . HIS A 1 358 ? 15.460 1.085 10.897 1.00 26.77 358 HIS A O 1
ATOM 2632 N N . HIS A 1 359 ? 15.764 3.192 10.166 1.00 25.86 359 HIS A N 1
ATOM 2633 C CA . HIS A 1 359 ? 14.347 3.429 9.924 1.00 26.04 359 HIS A CA 1
ATOM 2634 C C . HIS A 1 359 ? 13.843 2.572 8.769 1.00 24.60 359 HIS A C 1
ATOM 2635 O O . HIS A 1 359 ? 12.753 2.005 8.833 1.00 27.51 359 HIS A O 1
ATOM 2642 N N . ARG A 1 360 ? 14.643 2.488 7.711 1.00 23.66 360 ARG A N 1
ATOM 2643 C CA . ARG A 1 360 ? 14.276 1.721 6.525 1.00 27.88 360 ARG A CA 1
ATOM 2644 C C . ARG A 1 360 ? 14.140 0.235 6.838 1.00 28.12 360 ARG A C 1
ATOM 2645 O O . ARG A 1 360 ? 13.250 -0.434 6.316 1.00 27.61 360 ARG A O 1
ATOM 2653 N N . ALA A 1 361 ? 15.023 -0.271 7.694 1.00 29.97 361 ALA A N 1
ATOM 2654 C CA . ALA A 1 361 ? 14.977 -1.670 8.105 1.00 26.75 361 ALA A CA 1
ATOM 2655 C C . ALA A 1 361 ? 13.639 -1.988 8.760 1.00 24.74 361 ALA A C 1
ATOM 2656 O O . ALA A 1 361 ? 13.070 -3.059 8.552 1.00 22.45 361 ALA A O 1
ATOM 2658 N N . ILE A 1 362 ? 13.141 -1.040 9.546 1.00 21.17 362 ILE A N 1
ATOM 2659 C CA . ILE A 1 362 ? 11.848 -1.177 10.204 1.00 25.22 362 ILE A CA 1
ATOM 2660 C C . ILE A 1 362 ? 10.703 -1.187 9.190 1.00 26.54 362 ILE A C 1
ATOM 2661 O O . ILE A 1 362 ? 9.824 -2.048 9.239 1.00 24.50 362 ILE A O 1
ATOM 2666 N N . VAL A 1 363 ? 10.730 -0.230 8.266 1.00 20.55 363 VAL A N 1
ATOM 2667 C CA . VAL A 1 363 ? 9.675 -0.081 7.267 1.00 25.10 363 VAL A CA 1
ATOM 2668 C C . VAL A 1 363 ? 9.630 -1.276 6.316 1.00 25.94 363 VAL A C 1
ATOM 2669 O O . VAL A 1 363 ? 8.552 -1.748 5.952 1.00 21.01 363 VAL A O 1
ATOM 2673 N N . GLU A 1 364 ? 10.800 -1.766 5.921 1.00 21.94 364 GLU A N 1
ATOM 2674 C CA . GLU A 1 364 ? 10.871 -2.904 5.015 1.00 22.64 364 GLU A CA 1
ATOM 2675 C C . GLU A 1 364 ? 10.421 -4.182 5.714 1.00 33.05 364 GLU A C 1
ATOM 2676 O O . GLU A 1 364 ? 9.931 -5.109 5.069 1.00 32.77 364 GLU A O 1
ATOM 2682 N N . THR A 1 365 ? 10.588 -4.228 7.033 1.00 30.42 365 THR A N 1
ATOM 2683 C CA . THR A 1 365 ? 10.073 -5.343 7.820 1.00 20.48 365 THR A CA 1
ATOM 2684 C C . THR A 1 365 ? 8.554 -5.257 7.891 1.00 27.93 365 THR A C 1
ATOM 2685 O O . THR A 1 365 ? 7.858 -6.266 7.815 1.00 34.28 365 THR A O 1
ATOM 2689 N N . MET A 1 366 ? 8.051 -4.034 8.029 1.00 24.69 366 MET A N 1
ATOM 2690 C CA . MET A 1 366 ? 6.613 -3.784 8.074 1.00 24.75 366 MET A CA 1
ATOM 2691 C C . MET A 1 366 ? 5.935 -4.188 6.772 1.00 27.65 366 MET A C 1
ATOM 2692 O O . MET A 1 366 ? 4.831 -4.733 6.781 1.00 19.48 366 MET A O 1
ATOM 2697 N N . GLU A 1 367 ? 6.598 -3.912 5.654 1.00 21.10 367 GLU A N 1
ATOM 2698 C CA . GLU A 1 367 ? 6.059 -4.239 4.338 1.00 21.57 367 GLU A CA 1
ATOM 2699 C C . GLU A 1 367 ? 5.892 -5.748 4.166 1.00 21.76 367 GLU A C 1
ATOM 2700 O O . GLU A 1 367 ? 5.075 -6.206 3.369 1.00 27.90 367 GLU A O 1
ATOM 2706 N N . GLY A 1 368 ? 6.659 -6.521 4.927 1.00 22.41 368 GLY A N 1
ATOM 2707 C CA . GLY A 1 368 ? 6.583 -7.968 4.844 1.00 21.70 368 GLY A CA 1
ATOM 2708 C C . GLY A 1 368 ? 5.327 -8.550 5.469 1.00 26.29 368 GLY A C 1
ATOM 2709 O O . GLY A 1 368 ? 4.905 -9.650 5.114 1.00 30.45 368 GLY A O 1
ATOM 2710 N N . LEU A 1 369 ? 4.730 -7.808 6.398 1.00 25.09 369 LEU A N 1
ATOM 2711 C CA . LEU A 1 369 ? 3.576 -8.297 7.149 1.00 26.93 369 LEU A CA 1
ATOM 2712 C C . LEU A 1 369 ? 2.351 -8.585 6.283 1.00 28.09 369 LEU A C 1
ATOM 2713 O O . LEU A 1 369 ? 1.734 -9.642 6.416 1.00 27.99 369 LEU A O 1
ATOM 2718 N N . TYR A 1 370 ? 1.995 -7.642 5.416 1.00 26.87 370 TYR A N 1
ATOM 2719 C CA . TYR A 1 370 ? 0.793 -7.761 4.593 1.00 25.21 370 TYR A CA 1
ATOM 2720 C C . TYR A 1 370 ? 0.818 -9.013 3.722 1.00 26.92 370 TYR A C 1
ATOM 2721 O O . TYR A 1 370 ? -0.216 -9.642 3.493 1.00 29.91 370 TYR A O 1
ATOM 2730 N N . GLY A 1 371 ? 2.005 -9.378 3.249 1.00 22.87 371 GLY A N 1
ATOM 2731 C CA . GLY A 1 371 ? 2.161 -10.557 2.418 1.00 30.83 371 GLY A CA 1
ATOM 2732 C C . GLY A 1 371 ? 1.935 -11.841 3.185 1.00 31.46 371 GLY A C 1
ATOM 2733 O O . GLY A 1 371 ? 1.395 -12.810 2.656 1.00 25.02 371 GLY A O 1
ATOM 2734 N N . ILE A 1 372 ? 2.353 -11.839 4.445 1.00 30.41 372 ILE A N 1
ATOM 2735 C CA . ILE A 1 372 ? 2.202 -12.998 5.311 1.00 27.90 372 ILE A CA 1
ATOM 2736 C C . ILE A 1 372 ? 0.728 -13.281 5.611 1.00 26.73 372 ILE A C 1
ATOM 2737 O O . ILE A 1 372 ? 0.279 -14.427 5.554 1.00 24.15 372 ILE A O 1
ATOM 2742 N N . LEU A 1 373 ? -0.022 -12.224 5.910 1.00 21.64 373 LEU A N 1
ATOM 2743 C CA . LEU A 1 373 ? -1.436 -12.345 6.254 1.00 24.00 373 LEU A CA 1
ATOM 2744 C C . LEU A 1 373 ? -2.282 -12.837 5.080 1.00 27.19 373 LEU A C 1
ATOM 2745 O O . LEU A 1 373 ? -3.332 -13.453 5.275 1.00 23.33 373 LEU A O 1
ATOM 2750 N N . LEU A 1 374 ? -1.825 -12.559 3.863 1.00 23.77 374 LEU A N 1
ATOM 2751 C CA . LEU A 1 374 ? -2.562 -12.946 2.666 1.00 25.26 374 LEU A CA 1
ATOM 2752 C C . LEU A 1 374 ? -2.193 -14.347 2.194 1.00 30.49 374 LEU A C 1
ATOM 2753 O O . LEU A 1 374 ? -3.029 -15.058 1.635 1.00 32.93 374 LEU A O 1
ATOM 2758 N N . ALA A 1 375 ? -0.940 -14.734 2.412 1.00 29.06 375 ALA A N 1
ATOM 2759 C CA . ALA A 1 375 ? -0.485 -16.076 2.072 1.00 31.45 375 ALA A CA 1
ATOM 2760 C C . ALA A 1 375 ? -1.168 -17.084 2.983 1.00 26.79 375 ALA A C 1
ATOM 2761 O O . ALA A 1 375 ? -1.576 -18.161 2.550 1.00 39.51 375 ALA A O 1
ATOM 2763 N N . ALA A 1 376 ? -1.289 -16.710 4.253 1.00 26.53 376 ALA A N 1
ATOM 2764 C CA . ALA A 1 376 ? -1.992 -17.515 5.243 1.00 28.09 376 ALA A CA 1
ATOM 2765 C C . ALA A 1 376 ? -3.451 -17.691 4.840 1.00 31.79 376 ALA A C 1
ATOM 2766 O O . ALA A 1 376 ? -3.982 -18.802 4.847 1.00 32.79 376 ALA A O 1
ATOM 2768 N N . GLU A 1 377 ? -4.085 -16.575 4.494 1.00 33.24 377 GLU A N 1
ATOM 2769 C CA . GLU A 1 377 ? -5.470 -16.545 4.045 1.00 32.41 377 GLU A CA 1
ATOM 2770 C C . GLU A 1 377 ? -5.713 -17.464 2.848 1.00 35.77 377 GLU A C 1
ATOM 2771 O O . GLU A 1 377 ? -6.776 -18.075 2.722 1.00 29.43 377 GLU A O 1
ATOM 2777 N N . GLN A 1 378 ? -4.711 -17.571 1.982 1.00 28.99 378 GLN A N 1
ATOM 2778 C CA . GLN A 1 378 ? -4.844 -18.333 0.747 1.00 31.50 378 GLN A CA 1
ATOM 2779 C C . GLN A 1 378 ? -4.085 -19.658 0.788 1.00 31.54 378 GLN A C 1
ATOM 2780 O O . GLN A 1 378 ? -3.930 -20.321 -0.237 1.00 43.80 378 GLN A O 1
ATOM 2786 N N . SER A 1 379 ? -3.614 -20.038 1.973 1.00 30.39 379 SER A N 1
ATOM 2787 C CA . SER A 1 379 ? -2.985 -21.341 2.162 1.00 36.29 379 SER A CA 1
ATOM 2788 C C . SER A 1 379 ? -3.977 -22.451 1.841 1.00 42.29 379 SER A C 1
ATOM 2789 O O . SER A 1 379 ? -5.158 -22.357 2.175 1.00 42.73 379 SER A O 1
ATOM 2792 N N . GLU A 1 380 ? -3.493 -23.505 1.194 1.00 47.77 380 GLU A N 1
ATOM 2793 C CA . GLU A 1 380 ? -4.361 -24.582 0.736 1.00 58.33 380 GLU A CA 1
ATOM 2794 C C . GLU A 1 380 ? -4.892 -25.424 1.894 1.00 59.13 380 GLU A C 1
ATOM 2795 O O . GLU A 1 380 ? -6.041 -25.862 1.871 1.00 62.65 380 GLU A O 1
ATOM 2801 N N . SER A 1 381 ? -4.056 -25.647 2.903 1.00 54.62 381 SER A N 1
ATOM 2802 C CA . SER A 1 381 ? -4.470 -26.433 4.061 1.00 48.41 381 SER A CA 1
ATOM 2803 C C . SER A 1 381 ? -4.592 -25.563 5.306 1.00 45.95 381 SER A C 1
ATOM 2804 O O . SER A 1 381 ? -4.053 -24.458 5.364 1.00 41.16 381 SER A O 1
ATOM 2807 N N . ARG A 1 382 ? -5.300 -26.083 6.301 1.00 45.06 382 ARG A N 1
ATOM 2808 C CA . ARG A 1 382 ? -5.563 -25.361 7.539 1.00 41.29 382 ARG A CA 1
ATOM 2809 C C . ARG A 1 382 ? -4.323 -25.261 8.424 1.00 38.25 382 ARG A C 1
ATOM 2810 O O . ARG A 1 382 ? -4.079 -24.226 9.048 1.00 34.56 382 ARG A O 1
ATOM 2818 N N . GLU A 1 383 ? -3.538 -26.333 8.475 1.00 38.83 383 GLU A N 1
ATOM 2819 C CA . GLU A 1 383 ? -2.317 -26.326 9.271 1.00 41.32 383 GLU A CA 1
ATOM 2820 C C . GLU A 1 383 ? -1.277 -25.425 8.615 1.00 38.53 383 GLU A C 1
ATOM 2821 O O . GLU A 1 383 ? -0.422 -24.853 9.290 1.00 39.92 383 GLU A O 1
ATOM 2827 N N . GLU A 1 384 ? -1.367 -25.298 7.295 1.00 35.46 384 GLU A N 1
ATOM 2828 C CA . GLU A 1 384 ? -0.454 -24.453 6.542 1.00 35.79 384 GLU A CA 1
ATOM 2829 C C . GLU A 1 384 ? -0.750 -22.984 6.812 1.00 35.08 384 GLU A C 1
ATOM 2830 O O . GLU A 1 384 ? 0.161 -22.156 6.874 1.00 34.86 384 GLU A O 1
ATOM 2836 N N . ALA A 1 385 ? -2.031 -22.670 6.975 1.00 35.67 385 ALA A N 1
ATOM 2837 C CA . ALA A 1 385 ? -2.461 -21.310 7.267 1.00 32.27 385 ALA A CA 1
ATOM 2838 C C . ALA A 1 385 ? -1.933 -20.858 8.622 1.00 29.11 385 ALA A C 1
ATOM 2839 O O . ALA A 1 385 ? -1.487 -19.722 8.779 1.00 24.59 385 ALA A O 1
ATOM 2841 N N . LEU A 1 386 ? -1.983 -21.762 9.595 1.00 32.99 386 LEU A N 1
ATOM 2842 C CA . LEU A 1 386 ? -1.535 -21.460 10.950 1.00 29.35 386 LEU A CA 1
ATOM 2843 C C . LEU A 1 386 ? -0.040 -21.186 10.992 1.00 26.64 386 LEU A C 1
ATOM 2844 O O . LEU A 1 386 ? 0.394 -20.174 11.541 1.00 23.97 386 LEU A O 1
ATOM 2849 N N . ARG A 1 387 ? 0.742 -22.092 10.411 1.00 26.32 387 ARG A N 1
ATOM 2850 C CA . ARG A 1 387 ? 2.192 -21.936 10.343 1.00 32.04 387 ARG A CA 1
ATOM 2851 C C . ARG A 1 387 ? 2.599 -20.656 9.618 1.00 30.78 387 ARG A C 1
ATOM 2852 O O . ARG A 1 387 ? 3.637 -20.065 9.917 1.00 28.33 387 ARG A O 1
ATOM 2860 N N . LYS A 1 388 ? 1.779 -20.234 8.662 1.00 29.37 388 LYS A N 1
ATOM 2861 C CA . LYS A 1 388 ? 2.103 -19.066 7.857 1.00 31.29 388 LYS A CA 1
ATOM 2862 C C . LYS A 1 388 ? 1.859 -17.773 8.629 1.00 29.92 388 LYS A C 1
ATOM 2863 O O . LYS A 1 388 ? 2.727 -16.904 8.686 1.00 28.31 388 LYS A O 1
ATOM 2869 N N . ILE A 1 389 ? 0.676 -17.648 9.224 1.00 26.86 389 ILE A N 1
ATOM 2870 C CA . ILE A 1 389 ? 0.326 -16.445 9.977 1.00 27.53 389 ILE A CA 1
ATOM 2871 C C . ILE A 1 389 ? 1.143 -16.361 11.267 1.00 29.20 389 ILE A C 1
ATOM 2872 O O . ILE A 1 389 ? 1.324 -15.281 11.831 1.00 30.15 389 ILE A O 1
ATOM 2877 N N . ASN A 1 390 ? 1.644 -17.506 11.724 1.00 21.85 390 ASN A N 1
ATOM 2878 C CA . ASN A 1 390 ? 2.501 -17.551 12.904 1.00 27.81 390 ASN A CA 1
ATOM 2879 C C . ASN A 1 390 ? 3.927 -17.121 12.585 1.00 28.73 390 ASN A C 1
ATOM 2880 O O . ASN A 1 390 ? 4.771 -17.039 13.475 1.00 26.02 390 ASN A O 1
ATOM 2885 N N . GLU A 1 391 ? 4.199 -16.854 11.313 1.00 21.93 391 GLU A N 1
ATOM 2886 C CA . GLU A 1 391 ? 5.476 -16.262 10.939 1.00 30.15 391 GLU A CA 1
ATOM 2887 C C . GLU A 1 391 ? 5.443 -14.777 11.263 1.00 29.14 391 GLU A C 1
ATOM 2888 O O . GLU A 1 391 ? 6.481 -14.134 11.406 1.00 31.24 391 GLU A O 1
ATOM 2894 N N . ALA A 1 392 ? 4.231 -14.245 11.386 1.00 23.89 392 ALA A N 1
ATOM 2895 C CA . ALA A 1 392 ? 4.031 -12.837 11.692 1.00 26.81 392 ALA A CA 1
ATOM 2896 C C . ALA A 1 392 ? 3.965 -12.591 13.197 1.00 27.45 392 ALA A C 1
ATOM 2897 O O . ALA A 1 392 ? 4.614 -11.680 13.713 1.00 27.28 392 ALA A O 1
ATOM 2899 N N . PHE A 1 393 ? 3.185 -13.408 13.897 1.00 19.11 393 PHE A N 1
ATOM 2900 C CA . PHE A 1 393 ? 2.937 -13.192 15.320 1.00 25.87 393 PHE A CA 1
ATOM 2901 C C . PHE A 1 393 ? 3.694 -14.173 16.212 1.00 26.95 393 PHE A C 1
ATOM 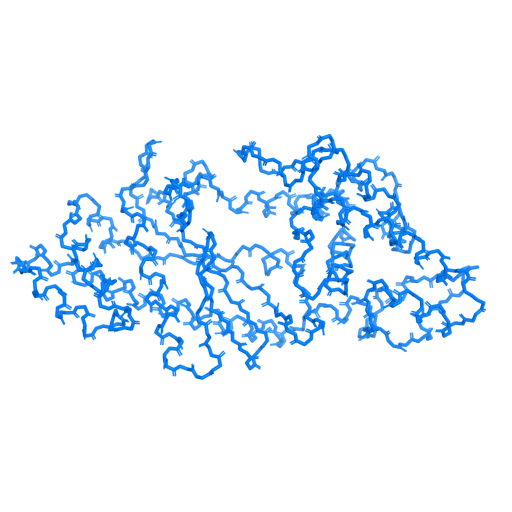2902 O O . PHE A 1 393 ? 3.568 -14.128 17.436 1.00 29.42 393 PHE A O 1
ATOM 2910 N N . GLY A 1 394 ? 4.475 -15.057 15.599 1.00 25.68 394 GLY A N 1
ATOM 2911 C CA . GLY A 1 394 ? 5.204 -16.064 16.347 1.00 25.55 394 GLY A CA 1
ATOM 2912 C C . GLY A 1 394 ? 4.320 -17.254 16.660 1.00 24.93 394 GLY A C 1
ATOM 2913 O O . GLY A 1 394 ? 3.094 -17.160 16.597 1.00 24.95 394 GLY A O 1
ATOM 2914 N N . LYS A 1 395 ? 4.942 -18.381 16.993 1.00 23.36 395 LYS A N 1
ATOM 2915 C CA . LYS A 1 395 ? 4.199 -19.576 17.369 1.00 24.27 395 LYS A CA 1
ATOM 2916 C C . LYS A 1 395 ? 3.642 -19.429 18.780 1.00 24.73 395 LYS A C 1
ATOM 2917 O O . LYS A 1 395 ? 4.310 -19.753 19.760 1.00 25.36 395 LYS A O 1
ATOM 2923 N N . ARG A 1 396 ? 2.420 -18.920 18.872 1.00 24.15 396 ARG A N 1
ATOM 2924 C CA . ARG A 1 396 ? 1.747 -18.752 20.153 1.00 26.22 396 ARG A CA 1
ATOM 2925 C C . ARG A 1 396 ? 0.431 -19.511 20.130 1.00 24.49 396 ARG A C 1
ATOM 2926 O O . ARG A 1 396 ? 0.159 -20.347 20.992 1.00 29.41 396 ARG A O 1
ATOM 2934 N N . VAL A 1 397 ? -0.391 -19.200 19.135 1.00 23.74 397 VAL A N 1
ATOM 2935 C CA . VAL A 1 397 ? -1.582 -19.987 18.858 1.00 28.66 397 VAL A CA 1
ATOM 2936 C C . VAL A 1 397 ? -1.159 -21.247 18.124 1.00 25.22 397 VAL A C 1
ATOM 2937 O O . VAL A 1 397 ? -0.445 -21.179 17.125 1.00 24.88 397 VAL A O 1
ATOM 2941 N N . THR A 1 398 ? -1.593 -22.398 18.622 1.00 26.53 398 THR A N 1
ATOM 2942 C CA . THR A 1 398 ? -1.159 -23.671 18.068 1.00 27.68 398 THR A CA 1
ATOM 2943 C C . THR A 1 398 ? -2.344 -24.491 17.576 1.00 32.83 398 THR A C 1
ATOM 2944 O O . THR A 1 398 ? -2.173 -25.528 16.932 1.00 29.48 398 THR A O 1
ATOM 2948 N N . ASN A 1 399 ? -3.544 -24.012 17.881 1.00 28.13 399 ASN A N 1
ATOM 2949 C CA . ASN A 1 399 ? -4.767 -24.705 17.502 1.00 28.99 399 ASN A CA 1
ATOM 2950 C C . ASN A 1 399 ? -5.246 -24.305 16.106 1.00 40.00 399 ASN A C 1
ATOM 2951 O O . ASN A 1 399 ? -5.917 -23.285 15.932 1.00 34.14 399 ASN A O 1
ATOM 2956 N N . ALA A 1 400 ? -4.906 -25.128 15.118 1.00 29.08 400 ALA A N 1
ATOM 2957 C CA . ALA A 1 400 ? -5.278 -24.870 13.731 1.00 31.63 400 ALA A CA 1
ATOM 2958 C C . ALA A 1 400 ? -6.790 -24.922 13.535 1.00 32.23 400 ALA A C 1
ATOM 2959 O O . ALA A 1 400 ? -7.319 -24.332 12.596 1.00 34.57 400 ALA A O 1
ATOM 2961 N N . LEU A 1 401 ? -7.483 -25.614 14.436 1.00 32.09 401 LEU A N 1
ATOM 2962 C CA . LEU A 1 401 ? -8.935 -25.764 14.342 1.00 34.11 401 LEU A CA 1
ATOM 2963 C C . LEU A 1 401 ? -9.680 -24.451 14.567 1.00 34.37 401 LEU A C 1
ATOM 2964 O O . LEU A 1 401 ? -10.889 -24.372 14.348 1.00 40.33 401 LEU A O 1
ATOM 2969 N N . LEU A 1 402 ? -8.959 -23.428 15.011 1.00 30.28 402 LEU A N 1
ATOM 2970 C CA . LEU A 1 402 ? -9.537 -22.103 15.186 1.00 28.81 402 LEU A CA 1
ATOM 2971 C C . LEU A 1 402 ? -9.733 -21.426 13.833 1.00 32.29 402 LEU A C 1
ATOM 2972 O O . LEU A 1 402 ? -10.600 -20.565 13.677 1.00 28.87 402 LEU A O 1
ATOM 2977 N N . ILE A 1 403 ? -8.915 -21.820 12.861 1.00 33.24 403 ILE A N 1
ATOM 2978 C CA . ILE A 1 403 ? -8.993 -21.275 11.513 1.00 31.64 403 ILE A CA 1
ATOM 2979 C C . ILE A 1 403 ? -10.197 -21.842 10.778 1.00 31.35 403 ILE A C 1
ATOM 2980 O O . ILE A 1 403 ? -10.330 -23.053 10.635 1.00 34.82 403 ILE A O 1
ATOM 2985 N N . THR A 1 404 ? -11.080 -20.964 10.320 1.00 35.21 404 THR A N 1
ATOM 2986 C CA . THR A 1 404 ? -12.299 -21.406 9.652 1.00 38.09 404 THR A CA 1
ATOM 2987 C C . THR A 1 404 ? -12.416 -20.821 8.250 1.00 37.57 404 THR A C 1
ATOM 2988 O O . THR A 1 404 ? -11.960 -19.706 7.994 1.00 29.70 404 THR A O 1
ATOM 2992 N N . SER A 1 405 ? -13.029 -21.581 7.348 1.00 39.57 405 SER A N 1
ATOM 2993 C CA . SER A 1 405 ? -13.221 -21.139 5.972 1.00 44.48 405 SER A CA 1
ATOM 2994 C C . SER A 1 405 ? -14.146 -19.930 5.920 1.00 46.47 405 SER A C 1
ATOM 2995 O O . SER A 1 405 ? -15.175 -19.895 6.593 1.00 49.91 405 SER A O 1
ATOM 2998 N N . SER A 1 406 ? -13.770 -18.938 5.119 1.00 49.16 406 SER A N 1
ATOM 2999 C CA . SER A 1 406 ? -14.566 -17.725 4.984 1.00 54.96 406 SER A CA 1
ATOM 3000 C C . SER A 1 406 ? -15.740 -17.935 4.034 1.00 63.90 406 SER A C 1
ATOM 3001 O O . SER A 1 406 ? -16.885 -18.075 4.466 1.00 70.57 406 SER A O 1
#

Sequence (370 aa):
PWDFNNYYSHNMDGLISKLKLSKTESDKLKALRQIVRERTRDVFQEARQVAIDVRRQALTLESVRLKLEKTNVRYLSPEERADLARLIFEMEDEARDDFIKFQPRFWTQGSFQYDTLNRPFHPGQEMDIDDGTYMPMTVFESEPSIGHTLLLLLVDTSLKSLEAENDGWVFEEKNTCGRIKIYREKTHIDVPMYAIPKEVESDKVNLALREGVRRWSVSDPKIVEDWFNESCKRIGGHLRSVCRFMKAWRDAQWEVGGPSSISLMTAVVNILDRESHNGSDLTGTMKLIARLLPEEFNRGVESPDDTDEKPLFPAESNHNVHHRAIVETMEGLYGILLAAEQSESREEALRKINEAFGKRVTNALLITSS

GO terms:
  GO:0140701 3',3'-cyclic GMP-AMP synthase activity (F, IDA)